Protein AF-A0AAV6Z2I5-F1 (afdb_monomer)

Structure (mmCIF, N/CA/C/O backbone):
data_AF-A0AAV6Z2I5-F1
#
_entry.id   AF-A0AAV6Z2I5-F1
#
loop_
_atom_site.group_PDB
_atom_site.id
_atom_site.type_symbol
_atom_site.label_atom_id
_atom_site.label_alt_id
_atom_site.label_comp_id
_atom_site.label_asym_id
_atom_site.label_entity_id
_atom_site.label_seq_id
_atom_site.pdbx_PDB_ins_code
_atom_site.Cartn_x
_atom_site.Cartn_y
_atom_site.Cartn_z
_atom_site.occupancy
_atom_site.B_iso_or_equiv
_atom_site.auth_seq_id
_atom_site.auth_comp_id
_atom_site.auth_asym_id
_atom_site.auth_atom_id
_atom_site.pdbx_PDB_model_num
ATOM 1 N N . MET A 1 1 ? -30.942 -10.292 39.263 1.00 41.88 1 MET A N 1
ATOM 2 C CA . MET A 1 1 ? -30.624 -11.475 38.432 1.00 41.88 1 MET A CA 1
ATOM 3 C C . MET A 1 1 ? -30.637 -11.043 36.973 1.00 41.88 1 MET A C 1
ATOM 5 O O . MET A 1 1 ? -31.705 -10.821 36.422 1.00 41.88 1 MET A O 1
ATOM 9 N N . MET A 1 2 ? -29.457 -10.804 36.398 1.00 44.69 2 MET A N 1
ATOM 10 C CA . MET A 1 2 ? -29.265 -10.329 35.023 1.00 44.69 2 MET A CA 1
ATOM 11 C C . MET A 1 2 ? -28.801 -11.521 34.173 1.00 44.69 2 MET A C 1
ATOM 13 O O . MET A 1 2 ? -27.965 -12.302 34.618 1.00 44.69 2 MET A O 1
ATOM 17 N N . LYS A 1 3 ? -29.425 -11.722 33.012 1.00 43.59 3 LYS A N 1
ATOM 18 C CA . LYS A 1 3 ? -29.324 -12.928 32.173 1.00 43.59 3 LYS A CA 1
ATOM 19 C C . LYS A 1 3 ? -27.879 -13.125 31.639 1.00 43.59 3 LYS A C 1
ATOM 21 O O . LYS A 1 3 ? -27.354 -12.187 31.040 1.00 43.59 3 LYS A O 1
ATOM 26 N N . PRO A 1 4 ? -27.249 -14.310 31.792 1.00 55.91 4 PRO A N 1
ATOM 27 C CA . PRO A 1 4 ? -25.843 -14.553 31.417 1.00 55.91 4 PRO A CA 1
ATOM 28 C C . PRO A 1 4 ? -25.557 -14.504 29.901 1.00 55.91 4 PRO A C 1
ATOM 30 O O . PRO A 1 4 ? -24.433 -14.229 29.500 1.00 55.91 4 PRO A O 1
ATOM 33 N N . GLU A 1 5 ? -26.578 -14.639 29.048 1.00 58.31 5 GLU A N 1
ATOM 34 C CA . GLU A 1 5 ? -26.435 -14.681 27.578 1.00 58.31 5 GLU A CA 1
ATOM 35 C C . GLU A 1 5 ? -25.881 -13.378 26.946 1.00 58.31 5 GLU A C 1
ATOM 37 O O . GLU A 1 5 ? -25.393 -13.380 25.816 1.00 58.31 5 GLU A O 1
ATOM 42 N N . SER A 1 6 ? -25.950 -12.247 27.662 1.00 62.94 6 SER A N 1
ATOM 43 C CA . SER A 1 6 ? -25.400 -10.956 27.218 1.00 62.94 6 SER A CA 1
ATOM 44 C C . SER A 1 6 ? -23.904 -10.802 27.515 1.00 62.94 6 SER A C 1
ATOM 46 O O . SER A 1 6 ? -23.244 -10.010 26.844 1.00 62.94 6 SER A O 1
ATOM 48 N N . SER A 1 7 ? -23.372 -11.505 28.518 1.00 69.38 7 SER A N 1
ATOM 49 C CA . SER A 1 7 ? -21.976 -11.361 28.955 1.00 69.38 7 SER A CA 1
ATOM 50 C C . SER A 1 7 ? -21.030 -12.114 28.021 1.00 69.38 7 SER A C 1
ATOM 52 O O . SER A 1 7 ? -20.019 -11.565 27.584 1.00 69.38 7 SER A O 1
ATOM 54 N N . ASP A 1 8 ? -21.415 -13.328 27.624 1.00 79.88 8 ASP A N 1
ATOM 55 C CA . ASP A 1 8 ? -20.603 -14.186 26.754 1.00 79.88 8 ASP A CA 1
ATOM 56 C C . ASP A 1 8 ? -20.387 -13.551 25.372 1.00 79.88 8 ASP A C 1
ATOM 58 O O . ASP A 1 8 ? -19.270 -13.519 24.856 1.00 79.88 8 ASP A O 1
ATOM 62 N N . LYS A 1 9 ? -21.432 -12.929 24.804 1.00 86.50 9 LYS A N 1
ATOM 63 C CA . LYS A 1 9 ? -21.363 -12.247 23.499 1.00 86.50 9 LYS A CA 1
ATOM 64 C C . LYS A 1 9 ? -20.371 -11.078 23.506 1.00 86.50 9 LYS A C 1
ATOM 66 O O . LYS A 1 9 ? -19.612 -10.913 22.555 1.00 86.50 9 LYS A O 1
ATOM 71 N N . VAL A 1 10 ? -20.340 -10.282 24.578 1.00 85.12 10 VAL A N 1
ATOM 72 C CA . VAL A 1 10 ? -19.435 -9.123 24.696 1.00 85.12 10 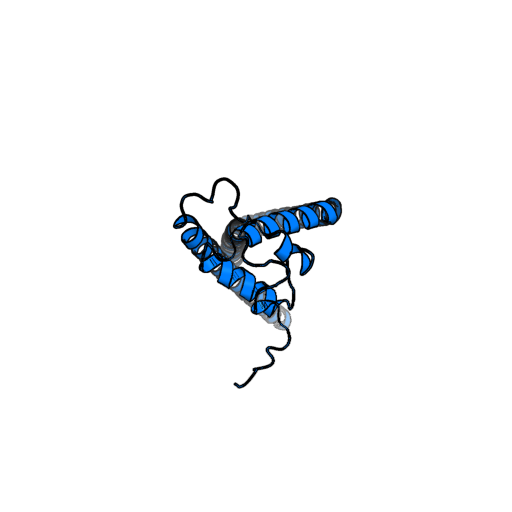VAL A CA 1
ATOM 73 C C . VAL A 1 10 ? -17.981 -9.570 24.842 1.00 85.12 10 VAL A C 1
ATOM 75 O O . VAL A 1 10 ? -17.095 -8.971 24.230 1.00 85.12 10 VAL A O 1
ATOM 78 N N . VAL A 1 11 ? -17.730 -10.645 25.594 1.00 86.12 11 VAL A N 1
ATOM 79 C CA . VAL A 1 11 ? -16.391 -11.239 25.726 1.00 86.12 11 VAL A CA 1
ATOM 80 C C . VAL A 1 11 ? -15.901 -11.773 24.379 1.00 86.12 11 VAL A C 1
ATOM 82 O O . VAL A 1 11 ? -14.782 -11.451 23.976 1.00 86.12 11 VAL A O 1
ATOM 85 N N . CYS A 1 12 ? -16.743 -12.500 23.635 1.00 89.69 12 CYS A N 1
ATOM 86 C CA . CYS A 1 12 ? -16.406 -12.982 22.293 1.00 89.69 12 CYS A CA 1
ATOM 87 C C . CYS A 1 12 ? -16.072 -11.838 21.327 1.00 89.69 12 CYS A C 1
ATOM 89 O O . CYS A 1 12 ? -15.079 -11.920 20.607 1.00 89.69 12 CYS A O 1
ATOM 91 N N . ILE A 1 13 ? -16.858 -10.756 21.327 1.00 89.00 13 ILE A N 1
ATOM 92 C CA . ILE A 1 13 ? -16.621 -9.595 20.456 1.00 89.00 13 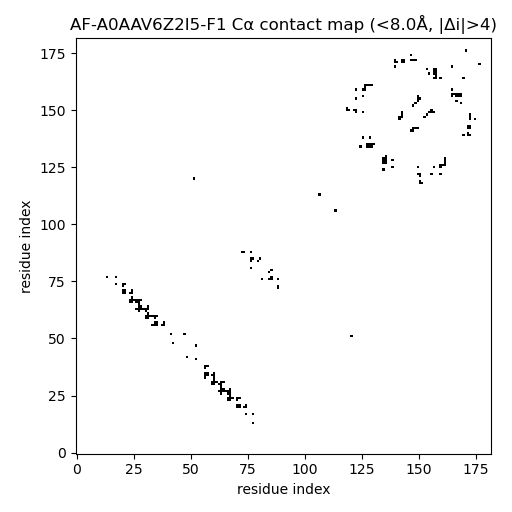ILE A CA 1
ATOM 93 C C . ILE A 1 13 ? -15.292 -8.916 20.799 1.00 89.00 13 ILE A C 1
ATOM 95 O O . ILE A 1 13 ? -14.495 -8.650 19.902 1.00 89.00 13 ILE A O 1
ATOM 99 N N . LYS A 1 14 ? -15.016 -8.664 22.085 1.00 86.69 14 LYS A N 1
ATOM 100 C CA . LYS A 1 14 ? -13.749 -8.053 22.518 1.00 86.69 14 LYS A CA 1
ATOM 101 C C . LYS A 1 14 ? -12.546 -8.915 22.136 1.00 86.69 14 LYS A C 1
ATOM 103 O O . LYS A 1 14 ? -11.566 -8.388 21.613 1.00 86.69 14 LYS A O 1
ATOM 108 N N . ALA A 1 15 ? -12.636 -10.228 22.348 1.00 89.44 15 ALA A N 1
ATOM 109 C CA . ALA A 1 15 ? -11.587 -11.164 21.962 1.00 89.44 15 ALA A CA 1
ATOM 110 C C . ALA A 1 15 ? -11.357 -11.152 20.443 1.00 89.44 15 ALA A C 1
ATOM 112 O O . ALA A 1 15 ? -10.221 -11.001 19.998 1.00 89.44 15 ALA A O 1
ATOM 113 N N . ALA A 1 16 ? -12.425 -11.232 19.644 1.00 92.19 16 ALA A N 1
ATOM 114 C CA . ALA A 1 16 ? -12.336 -11.175 18.187 1.00 92.19 16 ALA A CA 1
ATOM 115 C C . ALA A 1 16 ? -11.690 -9.867 17.699 1.00 92.19 16 ALA A C 1
ATOM 117 O O . ALA A 1 16 ? -10.784 -9.904 16.869 1.00 92.19 16 ALA A O 1
ATOM 118 N N . LEU A 1 17 ? -12.092 -8.720 18.258 1.00 90.12 17 LEU A N 1
ATOM 119 C CA . LEU A 1 17 ? -11.497 -7.419 17.938 1.00 90.12 17 LEU A CA 1
ATOM 120 C C . LEU A 1 17 ? -10.003 -7.379 18.272 1.00 90.12 17 LEU A C 1
ATOM 122 O O . LEU A 1 17 ? -9.213 -6.894 17.466 1.00 90.12 17 LEU A O 1
ATOM 126 N N . PHE A 1 18 ? -9.602 -7.922 19.421 1.00 90.50 18 PHE A N 1
ATOM 127 C CA . PHE A 1 18 ? -8.195 -7.984 19.808 1.00 90.50 18 PHE A CA 1
ATOM 128 C C . PHE A 1 18 ? -7.364 -8.834 18.836 1.00 90.50 18 PHE A C 1
ATOM 130 O O . PHE A 1 18 ? -6.307 -8.391 18.388 1.00 90.50 18 PHE A O 1
ATOM 137 N N . PHE A 1 19 ? -7.859 -10.014 18.445 1.00 93.69 19 PHE A N 1
ATOM 138 C CA . PHE A 1 19 ? -7.186 -10.861 17.456 1.00 93.69 19 PHE A CA 1
ATOM 139 C C . PHE A 1 19 ? -7.060 -10.181 16.090 1.00 93.69 19 PHE A C 1
ATOM 141 O O . PHE A 1 19 ? -5.996 -10.241 15.474 1.00 93.69 19 PHE A O 1
ATOM 148 N N . VAL A 1 20 ? -8.108 -9.494 15.632 1.00 94.25 20 VAL A N 1
ATOM 149 C CA . VAL A 1 20 ? -8.083 -8.737 14.372 1.00 94.25 20 VAL A CA 1
ATOM 150 C C . VAL A 1 20 ? -7.050 -7.607 14.431 1.00 94.25 20 VAL A C 1
ATOM 152 O O . VAL A 1 20 ? -6.258 -7.449 13.504 1.00 94.25 20 VAL A O 1
ATOM 155 N N . ILE A 1 21 ? -6.998 -6.854 15.533 1.00 94.00 21 ILE A N 1
ATOM 156 C CA . ILE A 1 21 ? -6.007 -5.785 15.725 1.00 94.00 21 ILE A CA 1
ATOM 157 C C . ILE A 1 21 ? -4.580 -6.351 15.726 1.00 94.00 21 ILE A C 1
ATOM 159 O O . ILE A 1 21 ? -3.701 -5.787 15.074 1.00 94.00 21 ILE A O 1
ATOM 163 N N . LEU A 1 22 ? -4.348 -7.477 16.405 1.00 94.38 22 LEU A N 1
ATOM 164 C CA . LEU A 1 22 ? -3.041 -8.134 16.442 1.00 94.38 22 LEU A CA 1
ATOM 165 C C . LEU A 1 22 ? -2.614 -8.636 15.057 1.00 94.38 22 LEU A C 1
ATOM 167 O O . LEU A 1 22 ? -1.459 -8.462 14.670 1.00 94.38 22 LEU A O 1
ATOM 171 N N . PHE A 1 23 ? -3.541 -9.194 14.279 1.00 96.31 23 PHE A N 1
ATOM 172 C CA . PHE A 1 23 ? -3.285 -9.588 12.895 1.00 96.31 23 PHE A CA 1
ATOM 173 C C . PHE A 1 23 ? -2.861 -8.394 12.025 1.00 96.31 23 PHE A C 1
ATOM 175 O O . PHE A 1 23 ? -1.869 -8.480 11.295 1.00 96.31 23 PHE A O 1
ATOM 182 N N . PHE A 1 24 ? -3.557 -7.256 12.132 1.00 96.31 24 PHE A N 1
ATOM 183 C CA . PHE A 1 24 ? -3.170 -6.034 11.420 1.00 96.31 24 PHE A CA 1
ATOM 184 C C . PHE A 1 24 ? -1.812 -5.505 11.873 1.00 96.31 24 PHE A C 1
ATOM 186 O O . PHE A 1 24 ? -1.020 -5.081 11.036 1.00 96.31 24 PHE A O 1
ATOM 193 N N . TRP A 1 25 ? -1.510 -5.580 13.166 1.00 97.38 25 TRP A N 1
ATOM 194 C CA . TRP A 1 25 ? -0.215 -5.171 13.698 1.00 97.38 25 TRP A CA 1
ATOM 195 C C . TRP A 1 25 ? 0.933 -5.996 13.110 1.00 97.38 25 TRP A C 1
ATOM 197 O O . TRP A 1 25 ? 1.886 -5.427 12.574 1.00 97.38 25 TRP A O 1
ATOM 207 N N . VAL A 1 26 ? 0.804 -7.328 13.110 1.00 97.44 26 VAL A N 1
ATOM 208 C CA . VAL A 1 26 ? 1.777 -8.239 12.481 1.00 97.44 26 VAL A CA 1
ATOM 209 C C . VAL A 1 26 ? 1.903 -7.950 10.986 1.00 97.44 26 VAL A C 1
ATOM 211 O O . VAL A 1 26 ? 3.016 -7.854 10.470 1.00 97.44 26 VAL A O 1
ATOM 214 N N . THR A 1 27 ? 0.781 -7.745 10.293 1.00 97.00 27 THR A N 1
ATOM 215 C CA . THR A 1 27 ? 0.778 -7.386 8.867 1.00 97.00 27 THR A CA 1
ATOM 216 C C . THR A 1 27 ? 1.535 -6.078 8.621 1.00 97.00 27 THR A C 1
ATOM 218 O O . THR A 1 27 ? 2.352 -6.012 7.707 1.00 97.00 27 THR A O 1
ATOM 221 N N . GLY A 1 28 ? 1.343 -5.061 9.466 1.00 97.62 28 GLY A N 1
ATOM 222 C CA . GLY A 1 28 ? 2.087 -3.801 9.410 1.00 97.62 28 GLY A CA 1
ATOM 223 C C . GLY A 1 28 ? 3.600 -4.011 9.505 1.00 97.62 28 GLY A C 1
ATOM 224 O O . GLY A 1 28 ? 4.336 -3.508 8.6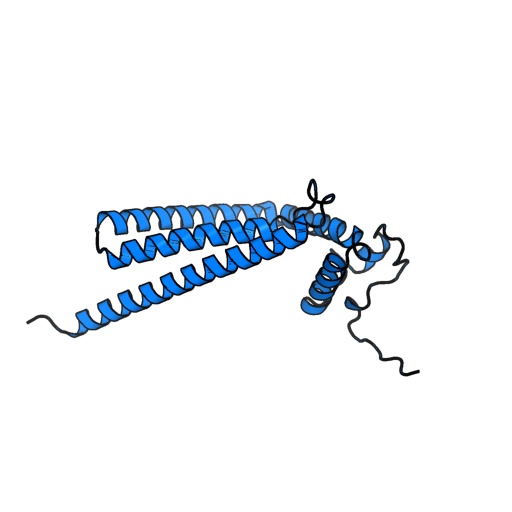57 1.00 97.62 28 GLY A O 1
ATOM 225 N N . VAL A 1 29 ? 4.066 -4.825 10.462 1.00 97.50 29 VAL A N 1
ATOM 226 C CA . VAL A 1 29 ? 5.493 -5.184 10.592 1.00 97.50 29 VAL A CA 1
ATOM 227 C C . VAL A 1 29 ? 6.009 -5.871 9.328 1.00 97.50 29 VAL A C 1
ATOM 229 O O . VAL A 1 29 ? 7.048 -5.478 8.797 1.00 97.50 29 VAL A O 1
ATOM 232 N N . VAL A 1 30 ? 5.274 -6.856 8.806 1.00 97.19 30 VAL A N 1
ATOM 233 C CA . VAL A 1 30 ? 5.660 -7.579 7.584 1.00 97.19 30 VAL A CA 1
ATOM 234 C C . VAL A 1 30 ? 5.785 -6.623 6.397 1.00 97.19 30 VAL A C 1
ATOM 236 O O . VAL A 1 30 ? 6.791 -6.665 5.690 1.00 97.19 30 VAL A O 1
ATOM 239 N N . LEU A 1 31 ? 4.824 -5.717 6.197 1.00 95.94 31 LEU A N 1
ATOM 240 C CA . LEU A 1 31 ? 4.864 -4.729 5.114 1.00 95.94 31 LEU A CA 1
ATOM 241 C C . LEU A 1 31 ? 6.061 -3.777 5.233 1.00 95.94 31 LEU A C 1
ATOM 243 O O . LEU A 1 31 ? 6.719 -3.496 4.228 1.00 95.94 31 LEU A O 1
ATOM 247 N N . ILE A 1 32 ? 6.387 -3.326 6.449 1.00 95.56 32 ILE A N 1
ATOM 248 C CA . ILE A 1 32 ? 7.573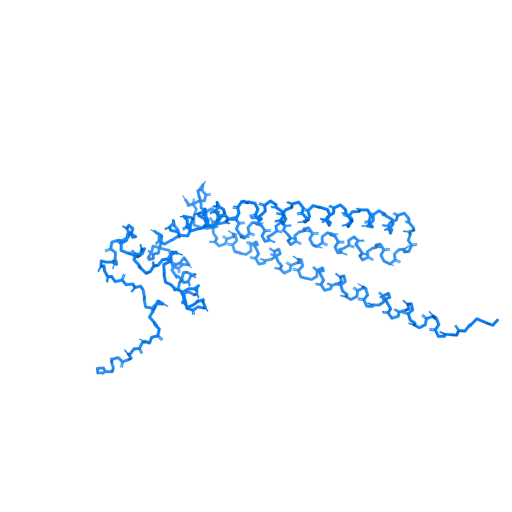 -2.497 6.709 1.00 95.56 32 ILE A CA 1
ATOM 249 C C . ILE A 1 32 ? 8.842 -3.269 6.346 1.00 95.56 32 ILE A C 1
ATOM 251 O O . ILE A 1 32 ? 9.661 -2.760 5.579 1.00 95.56 32 ILE A O 1
ATOM 255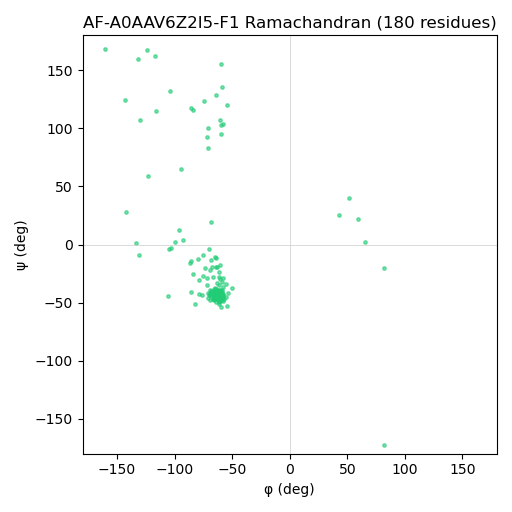 N N . CYS A 1 33 ? 8.995 -4.501 6.841 1.00 94.62 33 CYS A N 1
ATOM 256 C CA . CYS A 1 33 ? 10.164 -5.336 6.574 1.00 94.62 33 CYS A CA 1
ATOM 257 C C . CYS A 1 33 ? 10.332 -5.630 5.079 1.00 94.62 33 CYS A C 1
ATOM 259 O O . CYS A 1 33 ? 11.439 -5.495 4.555 1.00 94.62 33 CYS A O 1
ATOM 261 N N . LEU A 1 34 ? 9.253 -5.991 4.377 1.00 91.44 34 LEU A N 1
ATOM 262 C CA . LEU A 1 34 ? 9.281 -6.252 2.936 1.00 91.44 34 LEU A CA 1
ATOM 263 C C . LEU A 1 34 ? 9.644 -4.988 2.151 1.00 91.44 34 LEU A C 1
ATOM 265 O O . LEU A 1 34 ? 10.566 -5.018 1.337 1.00 91.44 34 LEU A O 1
ATOM 269 N N . GLY A 1 35 ? 8.977 -3.866 2.427 1.00 88.88 35 GLY A N 1
ATOM 270 C CA . GLY A 1 35 ? 9.247 -2.604 1.741 1.00 88.88 35 GLY A CA 1
ATOM 271 C C . GLY A 1 35 ? 10.668 -2.088 1.989 1.00 88.88 35 GLY A C 1
ATOM 272 O O . GLY A 1 35 ? 11.332 -1.656 1.046 1.00 88.88 35 GLY A O 1
ATOM 273 N N . ALA A 1 36 ? 11.181 -2.194 3.218 1.00 88.81 36 ALA A N 1
ATOM 274 C CA . ALA A 1 36 ? 12.548 -1.797 3.559 1.00 88.81 36 ALA A CA 1
ATOM 275 C C . ALA A 1 36 ? 13.597 -2.729 2.929 1.00 88.81 36 ALA A C 1
ATOM 277 O O . ALA A 1 36 ? 14.590 -2.257 2.381 1.00 88.81 36 ALA A O 1
ATOM 278 N N . SER A 1 37 ? 13.361 -4.046 2.934 1.00 86.56 37 SER A N 1
ATOM 279 C CA . SER A 1 37 ? 14.262 -5.030 2.313 1.00 86.56 37 SER A CA 1
ATOM 280 C C . SER A 1 37 ? 14.407 -4.807 0.811 1.00 86.56 37 SER A C 1
ATOM 282 O O . SER A 1 37 ? 15.503 -4.927 0.264 1.00 86.56 37 SER A O 1
ATOM 284 N N . VAL A 1 38 ? 13.305 -4.470 0.135 1.00 81.06 38 VAL A N 1
ATOM 285 C CA . VAL A 1 38 ? 13.321 -4.138 -1.292 1.00 81.06 38 VAL A CA 1
ATOM 286 C C . VAL A 1 38 ? 14.086 -2.834 -1.518 1.00 81.06 38 VAL A C 1
ATOM 288 O O . VAL A 1 38 ? 14.974 -2.802 -2.366 1.00 81.06 38 VAL A O 1
ATOM 291 N N . GLN A 1 39 ? 13.821 -1.793 -0.724 1.00 78.38 39 GLN A N 1
ATOM 292 C CA . GLN A 1 39 ? 14.530 -0.512 -0.826 1.00 78.38 39 GLN A CA 1
ATOM 293 C C . GLN A 1 39 ? 16.045 -0.648 -0.622 1.00 78.38 39 GLN A C 1
ATOM 295 O O . GLN A 1 39 ? 16.797 -0.088 -1.413 1.00 78.38 39 GLN A O 1
ATOM 300 N N . MET A 1 40 ? 16.496 -1.435 0.360 1.00 74.19 40 MET A N 1
ATOM 301 C CA . MET A 1 40 ? 17.927 -1.652 0.621 1.00 74.19 40 MET A CA 1
ATOM 302 C C . MET A 1 40 ? 18.646 -2.321 -0.560 1.00 74.19 40 MET A C 1
ATOM 304 O O . MET A 1 40 ? 19.732 -1.906 -0.957 1.00 74.19 40 MET A O 1
ATOM 308 N N . LYS A 1 41 ? 18.008 -3.308 -1.201 1.00 69.88 41 LYS A N 1
ATOM 309 C CA . LYS A 1 41 ? 18.556 -3.946 -2.412 1.00 69.88 41 LYS A CA 1
ATOM 310 C C . LYS A 1 41 ? 18.611 -2.999 -3.614 1.00 69.88 41 LYS A C 1
ATOM 312 O O . LYS A 1 41 ? 19.438 -3.191 -4.499 1.00 69.88 41 LYS A O 1
ATOM 317 N N . LEU A 1 42 ? 17.720 -2.007 -3.658 1.00 63.66 42 LEU A N 1
ATOM 318 C CA . LEU A 1 42 ? 17.697 -0.957 -4.678 1.00 63.66 42 LEU A CA 1
ATOM 319 C C . LEU A 1 42 ? 18.744 0.141 -4.412 1.00 63.66 42 LEU A C 1
ATOM 321 O O . LEU A 1 42 ? 19.251 0.715 -5.371 1.00 63.66 42 LEU A O 1
ATOM 325 N N . SER A 1 43 ? 19.097 0.424 -3.152 1.00 56.38 43 SER A N 1
ATOM 326 C CA . SER A 1 43 ? 20.091 1.450 -2.795 1.00 56.38 43 SER A CA 1
ATOM 327 C C . SER A 1 43 ? 21.546 1.043 -3.049 1.00 56.38 43 SER A C 1
ATOM 329 O O . SER A 1 43 ? 22.358 1.917 -3.340 1.00 56.38 43 SER A O 1
ATOM 331 N N . ASP A 1 44 ? 21.871 -0.255 -3.026 1.00 54.25 44 ASP A N 1
ATOM 332 C CA . ASP A 1 44 ? 23.212 -0.759 -3.386 1.00 54.25 44 ASP A CA 1
ATOM 333 C C . ASP A 1 44 ? 23.541 -0.587 -4.888 1.00 54.25 44 ASP A C 1
ATOM 335 O O . ASP A 1 44 ? 24.698 -0.674 -5.297 1.00 54.25 44 ASP A O 1
ATOM 339 N N . VAL A 1 45 ? 22.541 -0.281 -5.726 1.00 53.00 45 VAL A N 1
ATOM 340 C CA . VAL A 1 45 ? 22.693 0.060 -7.154 1.00 53.00 45 VAL A CA 1
ATOM 341 C C . VAL A 1 45 ? 22.763 1.590 -7.297 1.00 53.00 45 VAL A C 1
ATOM 343 O O . VAL A 1 45 ? 21.878 2.266 -7.827 1.00 53.00 45 VAL A O 1
ATOM 346 N N . SER A 1 46 ? 23.825 2.157 -6.739 1.00 39.53 46 SER A N 1
ATOM 347 C CA . SER A 1 46 ? 23.961 3.536 -6.251 1.00 39.53 46 SER A CA 1
ATOM 348 C C . SER A 1 46 ? 23.958 4.701 -7.268 1.00 39.53 46 SER A C 1
ATOM 350 O O . SER A 1 46 ? 24.368 5.799 -6.912 1.00 39.53 46 SER A O 1
ATOM 352 N N . ILE A 1 47 ? 23.462 4.564 -8.506 1.00 40.62 47 ILE A N 1
ATOM 353 C CA . ILE A 1 47 ? 23.452 5.685 -9.494 1.00 40.62 47 ILE A CA 1
ATOM 354 C C . ILE A 1 47 ? 22.100 5.849 -10.226 1.00 40.62 47 ILE A C 1
ATOM 356 O O . ILE A 1 47 ? 21.897 6.752 -11.030 1.00 40.62 47 ILE A O 1
ATOM 360 N N . VAL A 1 48 ? 21.099 5.026 -9.912 1.00 41.31 48 VAL A N 1
ATOM 361 C CA . VAL A 1 48 ? 19.824 4.977 -10.660 1.00 41.31 48 VAL A CA 1
ATOM 362 C C . VAL A 1 48 ? 18.648 5.661 -9.918 1.00 41.31 48 VAL A C 1
ATOM 364 O O . VAL A 1 48 ? 17.533 5.800 -10.442 1.00 41.31 48 VAL A O 1
ATOM 367 N N . VAL A 1 49 ? 18.903 6.132 -8.694 1.00 40.19 49 VAL A N 1
ATOM 368 C CA . VAL A 1 49 ? 17.891 6.472 -7.675 1.00 40.19 49 VAL A CA 1
ATOM 369 C C . VAL A 1 49 ? 17.321 7.895 -7.794 1.00 40.19 49 VAL A C 1
ATOM 371 O O . VAL A 1 49 ? 16.250 8.146 -7.253 1.00 40.19 49 VAL A O 1
ATOM 374 N N . ALA A 1 50 ? 17.922 8.803 -8.569 1.00 40.56 50 ALA A N 1
ATOM 375 C CA . ALA A 1 50 ? 17.354 10.150 -8.741 1.00 40.56 50 ALA A CA 1
ATOM 376 C C . ALA A 1 50 ? 16.038 10.171 -9.556 1.00 40.56 50 ALA A C 1
ATOM 378 O O . ALA A 1 50 ? 15.234 11.081 -9.403 1.00 40.56 50 ALA A O 1
ATOM 379 N N . GLU A 1 51 ? 15.776 9.150 -10.382 1.00 43.91 51 GLU A N 1
ATOM 380 C CA . GLU A 1 51 ? 14.646 9.144 -11.336 1.00 43.91 51 GLU A CA 1
ATOM 381 C C . GLU A 1 51 ? 13.788 7.863 -11.286 1.00 43.91 51 GLU A C 1
ATOM 383 O O . GLU A 1 51 ? 12.739 7.777 -11.934 1.00 43.91 51 GLU A O 1
ATOM 388 N N . THR A 1 52 ? 14.228 6.836 -10.546 1.00 42.78 52 THR A N 1
ATOM 389 C CA . THR A 1 52 ? 13.649 5.482 -10.637 1.00 42.78 52 THR A CA 1
ATOM 390 C C . THR A 1 52 ? 13.530 4.731 -9.316 1.00 42.78 52 THR A C 1
ATOM 392 O O . THR A 1 52 ? 13.493 3.501 -9.319 1.00 42.78 52 THR A O 1
ATOM 395 N N . SER A 1 53 ? 13.386 5.423 -8.182 1.00 48.34 53 SER A N 1
ATOM 396 C CA . SER A 1 53 ? 12.714 4.768 -7.060 1.00 48.34 53 SER A CA 1
ATOM 397 C C . SER A 1 53 ? 11.299 4.431 -7.540 1.00 48.34 53 SER A C 1
ATOM 399 O O . SER A 1 53 ? 10.463 5.303 -7.795 1.00 48.34 53 SER A O 1
ATOM 401 N N . SER A 1 54 ? 11.027 3.149 -7.795 1.00 57.75 54 SER A N 1
ATOM 402 C CA . SER A 1 54 ? 9.643 2.722 -7.959 1.00 57.75 54 SER A CA 1
ATOM 403 C C . SER A 1 54 ? 8.938 3.185 -6.687 1.00 57.75 54 SER A C 1
ATOM 405 O O . SER A 1 54 ? 9.364 2.809 -5.601 1.00 57.75 54 SER A O 1
ATOM 407 N N . GLY A 1 55 ? 7.923 4.043 -6.784 1.00 67.75 55 GLY A N 1
ATOM 408 C CA . GLY A 1 55 ? 7.226 4.530 -5.590 1.00 67.75 55 GLY A CA 1
ATOM 409 C C . GLY A 1 55 ? 6.582 3.393 -4.788 1.00 67.75 55 GLY A C 1
ATOM 410 O O . GLY A 1 55 ? 6.291 3.566 -3.615 1.00 67.75 55 GLY A O 1
ATOM 411 N N . ALA A 1 56 ? 6.406 2.212 -5.393 1.00 78.12 56 ALA A N 1
ATOM 412 C CA . ALA A 1 56 ? 5.702 1.082 -4.800 1.00 78.12 56 ALA A CA 1
ATOM 413 C C . ALA A 1 56 ? 6.312 0.563 -3.474 1.00 78.12 56 ALA A C 1
ATOM 415 O O . ALA A 1 56 ? 5.573 0.553 -2.493 1.00 78.12 56 ALA A O 1
ATOM 416 N N . PRO A 1 57 ? 7.612 0.204 -3.351 1.00 84.31 57 PRO A N 1
ATOM 417 C CA . PRO A 1 57 ? 8.196 -0.196 -2.065 1.00 84.31 57 PRO A CA 1
ATOM 418 C C . PRO A 1 57 ? 8.162 0.903 -0.999 1.00 84.31 57 PRO A C 1
ATOM 420 O O . PRO A 1 57 ? 7.945 0.604 0.171 1.00 84.31 57 PRO A O 1
ATOM 423 N N . MET A 1 58 ? 8.328 2.169 -1.396 1.00 85.94 58 MET A N 1
ATOM 424 C CA . MET A 1 58 ? 8.234 3.309 -0.477 1.00 85.94 58 MET A CA 1
ATOM 425 C C . MET A 1 58 ? 6.808 3.462 0.068 1.00 85.94 58 MET A C 1
ATOM 427 O O . MET A 1 58 ? 6.618 3.557 1.278 1.00 85.94 58 MET A O 1
ATOM 431 N N . VAL A 1 59 ? 5.801 3.420 -0.810 1.00 89.12 59 VAL A N 1
ATOM 432 C CA . VAL A 1 59 ? 4.382 3.442 -0.430 1.00 89.12 59 VAL A CA 1
ATOM 433 C C . VAL A 1 59 ? 4.049 2.251 0.469 1.00 89.12 59 VAL A C 1
ATOM 435 O O . VAL A 1 59 ? 3.402 2.442 1.492 1.00 89.12 59 VAL A O 1
ATOM 438 N N . LEU A 1 60 ? 4.545 1.050 0.152 1.00 90.50 60 LEU A N 1
ATOM 439 C CA . LEU A 1 60 ? 4.342 -0.153 0.964 1.00 90.50 60 LEU A CA 1
ATOM 440 C C . LEU A 1 60 ? 4.863 0.028 2.397 1.00 90.50 60 LEU A C 1
ATOM 442 O O . LEU A 1 60 ? 4.160 -0.298 3.352 1.00 90.50 60 LEU A O 1
ATOM 446 N N . THR A 1 61 ? 6.065 0.590 2.556 1.00 92.56 61 THR A N 1
ATOM 447 C CA . THR A 1 61 ? 6.636 0.888 3.876 1.00 92.56 61 THR A CA 1
ATOM 448 C C . THR A 1 61 ? 5.822 1.943 4.621 1.00 92.56 61 THR A C 1
ATOM 450 O O . THR A 1 61 ? 5.544 1.757 5.803 1.00 92.56 61 THR A O 1
ATOM 453 N N . ILE A 1 62 ? 5.400 3.023 3.954 1.00 93.00 62 ILE A N 1
ATOM 454 C CA . ILE A 1 62 ? 4.584 4.081 4.575 1.00 93.00 62 ILE A CA 1
ATOM 455 C C . ILE A 1 62 ? 3.244 3.520 5.060 1.00 93.00 62 ILE A C 1
ATOM 457 O O . ILE A 1 62 ? 2.878 3.720 6.218 1.00 93.00 62 ILE A O 1
ATOM 461 N N . VAL A 1 63 ? 2.541 2.768 4.211 1.00 94.38 63 VAL A N 1
ATOM 462 C CA . VAL A 1 63 ? 1.272 2.115 4.562 1.00 94.38 63 VAL A CA 1
ATOM 463 C C . VAL A 1 63 ? 1.474 1.137 5.722 1.00 94.38 63 VAL A C 1
ATOM 465 O O . VAL A 1 63 ? 0.709 1.164 6.685 1.00 94.38 63 VAL A O 1
ATOM 468 N N . GLY A 1 64 ? 2.541 0.332 5.689 1.00 96.69 64 GLY A N 1
ATOM 469 C CA . GLY A 1 64 ? 2.894 -0.578 6.778 1.00 96.69 64 GLY A CA 1
ATOM 470 C C . GLY A 1 64 ? 3.106 0.138 8.116 1.00 96.69 64 GLY A C 1
ATOM 471 O O . GLY A 1 64 ? 2.581 -0.312 9.134 1.00 96.69 64 GLY A O 1
ATOM 472 N N . MET A 1 65 ? 3.799 1.284 8.120 1.00 96.50 65 MET A N 1
ATOM 473 C CA . MET A 1 65 ? 3.980 2.113 9.321 1.00 96.50 65 MET A CA 1
ATOM 474 C C . MET A 1 65 ? 2.649 2.629 9.865 1.00 96.50 65 MET A C 1
ATOM 476 O O . MET A 1 65 ? 2.392 2.504 11.061 1.00 96.50 65 MET A O 1
ATOM 480 N N . VAL A 1 66 ? 1.781 3.164 9.003 1.00 95.88 66 VAL A N 1
ATOM 481 C CA . VAL A 1 66 ? 0.455 3.649 9.413 1.00 95.88 66 VAL A CA 1
ATOM 482 C C . VAL A 1 66 ? -0.356 2.521 10.054 1.00 95.88 66 VAL A C 1
ATOM 484 O O . VAL A 1 66 ? -0.878 2.696 11.154 1.00 95.88 66 VAL A O 1
ATOM 487 N N . ILE A 1 67 ? -0.397 1.340 9.428 1.00 96.81 67 ILE A N 1
ATOM 488 C CA . ILE A 1 67 ? -1.104 0.168 9.965 1.00 96.81 67 ILE A CA 1
ATOM 489 C C . ILE A 1 67 ? -0.519 -0.250 11.318 1.00 96.81 67 ILE A C 1
ATOM 491 O O . ILE A 1 67 ? -1.277 -0.470 12.263 1.00 96.81 67 ILE A O 1
ATOM 495 N N . PHE A 1 68 ? 0.808 -0.329 11.442 1.00 97.31 68 PHE A N 1
ATOM 496 C CA . PHE A 1 68 ? 1.493 -0.701 12.682 1.00 97.31 68 PHE A CA 1
ATOM 497 C C . PHE A 1 68 ? 1.142 0.237 13.846 1.00 97.31 68 PHE A C 1
ATOM 499 O O . PHE A 1 68 ? 0.764 -0.223 14.925 1.00 97.31 68 PHE A O 1
ATOM 506 N N . PHE A 1 69 ? 1.207 1.554 13.631 1.00 96.06 69 PHE A N 1
ATOM 507 C CA . PHE A 1 69 ? 0.892 2.526 14.678 1.00 96.06 69 PHE A CA 1
ATOM 508 C C . PHE A 1 69 ? -0.601 2.554 15.019 1.00 96.06 69 PHE A C 1
ATOM 510 O O . PHE A 1 69 ? -0.948 2.563 16.200 1.00 96.06 69 PHE A O 1
ATOM 517 N N . LEU A 1 70 ? -1.489 2.522 14.019 1.00 95.94 70 LEU A N 1
ATOM 518 C CA . LEU A 1 70 ? -2.937 2.531 14.249 1.00 95.94 70 LEU A CA 1
ATOM 519 C C . LEU A 1 70 ? -3.413 1.272 14.977 1.00 95.94 70 LEU A C 1
ATOM 521 O O . LEU A 1 70 ? -4.210 1.371 15.908 1.00 95.94 70 LEU A O 1
ATOM 525 N N . SER A 1 71 ? -2.913 0.098 14.592 1.00 95.69 71 SER A N 1
ATOM 526 C CA . SER A 1 71 ? -3.240 -1.165 15.264 1.00 95.69 71 SER A CA 1
ATOM 527 C C . SER A 1 71 ? -2.659 -1.225 16.677 1.00 95.69 71 SER A C 1
ATOM 529 O O . SER A 1 71 ? -3.374 -1.585 17.609 1.00 95.69 71 SER A O 1
ATOM 531 N N . GLY A 1 72 ? -1.413 -0.784 16.880 1.00 93.75 72 GLY A N 1
ATOM 532 C CA . GLY A 1 72 ? -0.815 -0.689 18.214 1.00 93.75 72 GLY A CA 1
ATOM 533 C C . GLY A 1 72 ? -1.618 0.234 19.134 1.00 93.75 72 GLY A C 1
ATOM 534 O O . GLY A 1 72 ? -1.963 -0.140 20.254 1.00 93.75 72 GLY A O 1
ATOM 535 N N . PHE A 1 73 ? -2.000 1.413 18.639 1.00 94.00 73 PHE A N 1
ATOM 536 C CA . PHE A 1 73 ? -2.852 2.341 19.379 1.00 94.00 73 PHE A CA 1
ATOM 537 C C . PHE A 1 73 ? -4.248 1.757 19.651 1.00 94.00 73 PHE A C 1
ATOM 539 O O . PHE A 1 73 ? -4.750 1.876 20.769 1.00 94.00 73 PHE A O 1
ATOM 546 N N . GLY A 1 74 ? -4.837 1.056 18.679 1.00 92.75 74 GLY A N 1
ATOM 547 C CA . GLY A 1 74 ? -6.103 0.336 18.833 1.00 92.75 74 GLY A CA 1
ATOM 548 C C . GLY A 1 74 ? -6.050 -0.749 19.911 1.00 92.75 74 GLY A C 1
ATOM 549 O O . GLY A 1 74 ? -6.983 -0.867 20.704 1.00 92.75 74 GLY A O 1
ATOM 550 N N . ALA A 1 75 ? -4.943 -1.489 20.013 1.00 91.81 75 ALA A N 1
ATOM 551 C CA . ALA A 1 75 ? -4.749 -2.495 21.057 1.00 91.81 75 ALA A CA 1
ATOM 552 C C . ALA A 1 75 ? -4.702 -1.852 22.451 1.00 91.81 75 ALA A C 1
ATOM 554 O O . ALA A 1 75 ? -5.386 -2.306 23.368 1.00 91.81 75 ALA A O 1
ATOM 555 N N . VAL A 1 76 ? -3.957 -0.751 22.611 1.00 91.88 76 VAL A N 1
ATOM 556 C CA . VAL A 1 76 ? -3.905 -0.007 23.883 1.00 91.88 76 VAL A CA 1
ATOM 557 C C . VAL A 1 76 ? -5.278 0.583 24.229 1.00 91.88 76 VAL A C 1
ATOM 559 O O . VAL A 1 76 ? -5.693 0.517 25.388 1.00 91.88 76 VAL A O 1
ATOM 562 N N . ALA A 1 77 ? -6.007 1.116 23.242 1.00 90.75 77 ALA A N 1
ATOM 563 C CA . ALA A 1 77 ? -7.373 1.615 23.410 1.00 90.75 77 ALA A CA 1
ATOM 564 C C . ALA A 1 77 ? -8.343 0.522 23.880 1.00 90.75 77 ALA A C 1
ATOM 566 O O . ALA A 1 77 ? -9.141 0.775 24.783 1.00 90.75 77 ALA A O 1
ATOM 567 N N . ALA A 1 78 ? -8.234 -0.687 23.323 1.00 86.62 78 ALA A N 1
ATOM 568 C CA . ALA A 1 78 ? -9.059 -1.833 23.694 1.00 86.62 78 ALA A CA 1
ATOM 569 C C . ALA A 1 78 ? -8.757 -2.354 25.111 1.00 86.62 78 ALA A C 1
ATOM 571 O O . ALA A 1 78 ? -9.688 -2.687 25.838 1.00 86.62 78 ALA A O 1
ATOM 572 N N . ILE A 1 79 ? -7.482 -2.397 25.520 1.00 87.06 79 ILE A N 1
ATOM 573 C CA . ILE A 1 79 ? -7.074 -2.925 26.836 1.00 87.06 79 ILE A CA 1
ATOM 574 C C . ILE A 1 79 ? -7.380 -1.939 27.965 1.00 87.06 79 ILE A C 1
ATOM 576 O O . ILE A 1 79 ? -7.831 -2.337 29.034 1.00 87.06 79 ILE A O 1
ATOM 580 N N . LYS A 1 80 ? -7.096 -0.646 27.764 1.00 86.31 80 LYS A N 1
ATOM 581 C CA . LYS A 1 80 ? -7.119 0.339 28.857 1.00 86.31 80 LYS A CA 1
ATOM 582 C C . LYS A 1 80 ? -8.538 0.742 29.284 1.00 86.31 80 LYS A C 1
ATOM 584 O O . LYS A 1 80 ? -8.662 1.473 30.260 1.00 86.31 80 LYS A O 1
ATOM 589 N N . GLU A 1 81 ? -9.569 0.335 28.533 1.00 78.25 81 GLU A N 1
ATOM 590 C CA . GLU A 1 81 ? -10.998 0.671 28.717 1.00 78.25 81 GLU A CA 1
ATOM 591 C C . GLU A 1 81 ? -11.269 2.153 29.063 1.00 78.25 81 GLU A C 1
ATOM 593 O O . GLU A 1 81 ? -12.283 2.519 29.652 1.00 78.25 81 GLU A O 1
ATOM 598 N N . ASN A 1 82 ? -10.358 3.051 28.674 1.00 88.06 82 ASN A N 1
ATOM 599 C CA . ASN A 1 82 ? -10.474 4.470 28.961 1.00 88.06 82 ASN A CA 1
ATOM 600 C C . ASN A 1 82 ? -11.326 5.126 27.876 1.00 88.06 82 ASN A C 1
ATOM 602 O O . ASN A 1 82 ? -10.917 5.198 26.715 1.00 88.06 82 ASN A O 1
ATOM 606 N N . ASN A 1 83 ? -12.469 5.683 28.279 1.00 88.50 83 ASN A N 1
ATOM 607 C CA . ASN A 1 83 ? -13.393 6.398 27.401 1.00 88.50 83 ASN A CA 1
ATOM 608 C C . ASN A 1 83 ? -12.712 7.465 26.533 1.00 88.50 83 ASN A C 1
ATOM 610 O O . ASN A 1 83 ? -13.077 7.625 25.371 1.00 88.50 83 ASN A O 1
ATOM 614 N N . PHE A 1 84 ? -11.719 8.189 27.058 1.00 91.12 84 PHE A N 1
ATOM 615 C CA . PHE A 1 84 ? -10.978 9.179 26.273 1.00 91.12 84 PHE A CA 1
ATOM 616 C C . PHE A 1 84 ? -10.165 8.526 25.147 1.00 91.12 84 PHE A C 1
ATOM 618 O O . PHE A 1 84 ? -10.171 9.001 24.013 1.00 91.12 84 PHE A O 1
ATOM 625 N N . LEU A 1 85 ? -9.507 7.405 25.446 1.00 89.75 85 LEU A N 1
ATOM 626 C CA . LEU A 1 85 ? -8.642 6.697 24.506 1.00 89.75 85 LEU A CA 1
ATOM 627 C C . LEU A 1 85 ? -9.460 6.017 23.396 1.00 89.75 85 LEU A C 1
ATOM 629 O O . LEU A 1 85 ? -9.115 6.133 22.223 1.00 89.75 85 LEU A O 1
ATOM 633 N N . ILE A 1 86 ? -10.593 5.404 23.755 1.00 90.44 86 ILE A N 1
ATOM 634 C CA . ILE A 1 86 ? -11.537 4.796 22.805 1.00 90.44 86 ILE A CA 1
ATOM 635 C C . ILE A 1 86 ? -12.158 5.864 21.892 1.00 90.44 86 ILE A C 1
ATOM 637 O O . ILE A 1 86 ? -12.219 5.677 20.675 1.00 90.44 86 ILE A O 1
ATOM 641 N N . LYS A 1 87 ? -12.580 7.010 22.449 1.00 92.38 87 LYS A N 1
ATOM 642 C CA . LYS A 1 87 ? -13.115 8.131 21.654 1.00 92.38 87 LYS A CA 1
ATOM 643 C C . LYS A 1 87 ? -12.073 8.682 20.685 1.00 92.38 87 LYS A C 1
ATOM 645 O O . LYS A 1 87 ? -12.384 8.854 19.511 1.00 92.38 87 LYS A O 1
ATOM 650 N N . SER A 1 88 ? -10.846 8.913 21.153 1.00 93.94 88 SER A N 1
ATOM 651 C CA . SER A 1 88 ? -9.747 9.396 20.309 1.00 93.94 88 SER A CA 1
ATOM 652 C C . SER A 1 88 ? -9.450 8.432 19.155 1.00 93.94 88 SER A C 1
ATOM 654 O O . SER A 1 88 ? -9.430 8.844 17.997 1.00 93.94 88 SER A O 1
ATOM 656 N N . PHE A 1 89 ? -9.335 7.131 19.442 1.00 92.81 89 PHE A N 1
ATOM 657 C CA . PHE A 1 89 ? -9.149 6.102 18.415 1.00 92.81 89 PHE A CA 1
ATOM 658 C C . PHE A 1 89 ? -10.283 6.088 17.384 1.00 92.81 89 PHE A C 1
ATOM 660 O O . PHE A 1 89 ? -10.029 6.023 16.183 1.00 92.81 89 PHE A O 1
ATOM 667 N N . THR A 1 90 ? -11.529 6.222 17.844 1.00 93.00 90 THR A N 1
ATOM 668 C CA . THR A 1 90 ? -12.703 6.284 16.964 1.00 93.00 90 THR A CA 1
ATOM 669 C C . THR A 1 90 ? -12.637 7.493 16.028 1.00 93.00 90 THR A C 1
ATOM 671 O O . THR A 1 90 ? -12.859 7.345 14.829 1.00 93.00 90 THR A O 1
ATOM 674 N N . VAL A 1 91 ? -12.282 8.678 16.538 1.00 96.62 91 VAL A N 1
ATOM 675 C CA . VAL A 1 91 ? -12.134 9.894 15.717 1.00 96.62 91 VAL A CA 1
ATOM 676 C C . VAL A 1 91 ? -11.037 9.721 14.666 1.00 96.62 91 VAL A C 1
ATOM 678 O O . VAL A 1 91 ? -11.263 10.034 13.500 1.00 96.62 91 VAL A O 1
ATOM 681 N N . ILE A 1 92 ? -9.876 9.176 15.044 1.00 95.31 92 ILE A N 1
ATOM 682 C CA . ILE A 1 92 ? -8.778 8.908 14.102 1.00 95.31 92 ILE A CA 1
ATOM 683 C C . ILE A 1 92 ? -9.238 7.955 12.992 1.00 95.31 92 ILE A C 1
ATOM 685 O O . ILE A 1 92 ? -8.987 8.225 11.820 1.00 95.31 92 ILE A O 1
ATOM 689 N N . MET A 1 93 ? -9.959 6.882 13.328 1.00 94.12 93 MET A N 1
ATOM 690 C CA . MET A 1 93 ? -10.474 5.932 12.335 1.00 94.12 93 MET A CA 1
ATOM 691 C C . MET A 1 93 ? -11.477 6.564 11.368 1.00 94.12 93 MET A C 1
ATOM 693 O O . MET A 1 93 ? -11.418 6.296 10.171 1.00 94.12 93 MET A O 1
ATOM 697 N N . VAL A 1 94 ? -12.354 7.448 11.852 1.00 97.06 94 VAL A N 1
ATOM 698 C CA . VAL A 1 94 ? -13.274 8.200 10.984 1.00 97.06 94 VAL A CA 1
ATOM 699 C C . VAL A 1 94 ? -12.503 9.100 10.013 1.00 97.06 94 VAL A C 1
ATOM 701 O O . VAL A 1 94 ? -12.840 9.150 8.831 1.00 97.06 94 VAL A O 1
ATOM 704 N N . LEU A 1 95 ? -11.445 9.773 10.473 1.00 96.94 95 LEU A N 1
ATOM 705 C CA . LEU A 1 95 ? -10.602 10.613 9.615 1.00 96.94 95 LEU A CA 1
ATOM 706 C C . LEU A 1 95 ? -9.837 9.796 8.565 1.00 96.94 95 LEU A C 1
ATOM 708 O O . LEU A 1 95 ? -9.756 10.207 7.406 1.00 96.94 95 LEU A O 1
ATOM 712 N N . VAL A 1 96 ? -9.311 8.629 8.945 1.00 95.81 96 VAL A N 1
ATOM 713 C CA . VAL A 1 96 ? -8.665 7.697 8.008 1.00 95.81 96 VAL A CA 1
ATOM 714 C C . VAL A 1 96 ? -9.672 7.225 6.963 1.00 95.81 96 VAL A C 1
ATOM 716 O O . VAL A 1 96 ? -9.395 7.322 5.774 1.00 95.81 96 VAL A O 1
ATOM 719 N N . PHE A 1 97 ? -10.871 6.816 7.378 1.00 96.56 97 PHE A N 1
ATOM 720 C CA . PHE A 1 97 ? -11.924 6.389 6.458 1.00 96.56 97 PHE A CA 1
ATOM 721 C C . PHE A 1 97 ? -12.337 7.497 5.476 1.00 96.56 97 PHE A C 1
ATOM 723 O O . PHE A 1 97 ? -12.470 7.250 4.279 1.00 96.56 97 PHE A O 1
ATOM 730 N N . ALA A 1 98 ? -12.475 8.738 5.948 1.00 97.75 98 ALA A N 1
ATOM 731 C CA . ALA A 1 98 ? -12.740 9.879 5.073 1.00 97.75 98 ALA A CA 1
ATOM 732 C C . ALA A 1 98 ? -11.592 10.117 4.073 1.00 97.75 98 ALA A C 1
ATOM 734 O O . ALA A 1 98 ? -11.838 10.394 2.898 1.00 97.75 98 ALA A O 1
ATOM 735 N N . THR A 1 99 ? -10.343 9.962 4.517 1.00 96.25 99 THR A N 1
ATOM 736 C CA . THR A 1 99 ? -9.156 10.086 3.658 1.00 96.25 99 THR A CA 1
ATOM 737 C C . THR A 1 99 ? -9.127 8.997 2.584 1.00 96.25 99 THR A C 1
ATOM 739 O O . THR A 1 99 ? -8.886 9.310 1.421 1.00 96.25 99 THR A O 1
ATOM 742 N N . GLU A 1 100 ? -9.444 7.747 2.929 1.00 95.12 100 GLU A N 1
ATOM 743 C CA . GLU A 1 100 ? -9.542 6.627 1.980 1.00 95.12 100 GLU A CA 1
ATOM 744 C C . GLU A 1 100 ? -10.577 6.897 0.879 1.00 95.12 100 GLU A C 1
ATOM 746 O O . GLU A 1 100 ? -10.308 6.656 -0.297 1.00 95.12 100 GLU A O 1
ATOM 751 N N . ILE A 1 101 ? -11.733 7.480 1.221 1.00 97.69 101 ILE A N 1
ATOM 752 C CA . ILE A 1 101 ? -12.743 7.8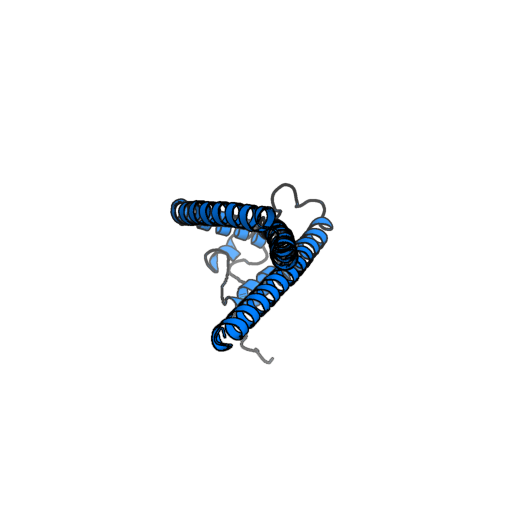75 0.224 1.00 97.69 101 ILE A CA 1
ATOM 753 C C . ILE A 1 101 ? -12.173 8.927 -0.734 1.00 97.69 101 ILE A C 1
ATOM 755 O O . ILE A 1 101 ? -12.310 8.790 -1.951 1.00 97.69 101 ILE A O 1
ATOM 759 N N . ILE A 1 102 ? -11.504 9.958 -0.211 1.00 97.62 102 ILE A N 1
ATOM 760 C CA . ILE A 1 102 ? -10.902 11.023 -1.028 1.00 97.62 102 ILE A CA 1
ATOM 761 C C . ILE A 1 102 ? -9.815 10.453 -1.948 1.00 97.62 102 ILE A C 1
ATOM 763 O O . ILE A 1 102 ? -9.774 10.786 -3.137 1.00 97.62 102 ILE A O 1
ATOM 767 N N . VAL A 1 103 ? -8.953 9.576 -1.427 1.00 95.12 103 VAL A N 1
ATOM 768 C CA . VAL A 1 103 ? -7.915 8.886 -2.204 1.00 95.12 103 VAL A CA 1
ATOM 769 C C . VAL A 1 103 ? -8.550 8.013 -3.285 1.00 95.12 103 VAL A C 1
ATOM 771 O O . VAL A 1 103 ? -8.137 8.101 -4.440 1.00 95.12 103 VAL A O 1
ATOM 774 N N . GLY A 1 104 ? -9.591 7.243 -2.962 1.00 95.81 104 GLY A N 1
ATOM 775 C CA . GLY A 1 104 ? -10.312 6.397 -3.914 1.00 95.81 104 GLY A CA 1
ATOM 776 C C . GLY A 1 104 ? -10.971 7.197 -5.040 1.00 95.81 104 GLY A C 1
ATOM 777 O O . GLY A 1 104 ? -10.799 6.874 -6.217 1.00 95.81 104 GLY A O 1
ATOM 778 N N . MET A 1 105 ? -11.656 8.294 -4.706 1.00 97.31 105 MET A N 1
ATOM 779 C CA . MET A 1 105 ? -12.243 9.205 -5.696 1.00 97.31 105 MET A CA 1
ATOM 780 C C . MET A 1 105 ? -11.173 9.839 -6.589 1.00 97.31 105 MET A C 1
ATOM 782 O O . MET A 1 105 ? -11.344 9.920 -7.807 1.00 97.31 105 MET A O 1
ATOM 786 N N . SER A 1 106 ? -10.050 10.251 -5.999 1.00 95.25 106 SER A N 1
ATOM 787 C CA . SER A 1 106 ? -8.919 10.818 -6.737 1.00 95.25 106 SER A CA 1
ATOM 788 C C . SER A 1 106 ? -8.303 9.785 -7.682 1.00 95.25 106 SER A C 1
ATOM 790 O O . SER A 1 106 ? -8.099 10.073 -8.861 1.00 95.25 106 SER A O 1
ATOM 792 N N . ALA A 1 107 ? -8.066 8.561 -7.208 1.00 93.44 107 ALA A N 1
ATOM 793 C CA . ALA A 1 107 ? -7.534 7.467 -8.014 1.00 93.44 107 ALA A CA 1
ATOM 794 C C . ALA A 1 107 ? -8.450 7.135 -9.200 1.00 93.44 107 ALA A C 1
ATOM 796 O O . ALA A 1 107 ? -7.960 6.930 -10.310 1.00 93.44 107 ALA A O 1
ATOM 797 N N . TYR A 1 108 ? -9.771 7.152 -8.997 1.00 95.50 108 TYR A N 1
ATOM 798 C CA . TYR A 1 108 ? -10.738 6.948 -10.073 1.00 95.50 108 TYR A CA 1
ATOM 799 C C . TYR A 1 108 ? -10.727 8.091 -11.097 1.00 95.50 108 TYR A C 1
ATOM 801 O O . TYR A 1 108 ? -10.660 7.835 -12.300 1.00 95.50 108 TYR A O 1
ATOM 809 N N . SER A 1 109 ? -10.743 9.344 -10.633 1.00 96.81 109 SER A N 1
ATOM 810 C CA . SER A 1 109 ? -10.729 10.531 -11.501 1.00 96.81 109 SER A CA 1
ATOM 811 C C . SER A 1 109 ? -9.458 10.607 -12.359 1.00 96.81 109 SER A C 1
ATOM 813 O O . SER A 1 109 ? -9.513 10.902 -13.551 1.00 96.81 109 SER A O 1
ATOM 815 N N . TYR A 1 110 ? -8.304 10.251 -11.785 1.00 94.12 110 TYR A N 1
ATOM 816 C CA . TYR A 1 110 ? -7.009 10.280 -12.469 1.00 94.12 110 TYR A CA 1
ATOM 817 C C . TYR A 1 110 ? -6.576 8.930 -13.054 1.00 94.12 110 TYR A C 1
ATOM 819 O O . TYR A 1 110 ? -5.420 8.800 -13.464 1.00 94.12 110 TYR A O 1
ATOM 827 N N . ARG A 1 111 ? -7.467 7.933 -13.139 1.00 93.94 111 ARG A N 1
ATOM 828 C CA . ARG A 1 111 ? -7.109 6.553 -13.517 1.00 93.94 111 ARG A CA 1
ATOM 829 C C . ARG A 1 111 ? -6.348 6.459 -14.840 1.00 93.94 111 ARG A C 1
ATOM 831 O O . ARG A 1 111 ? -5.353 5.748 -14.921 1.00 93.94 111 ARG A O 1
ATOM 838 N N . ASP A 1 112 ? -6.753 7.219 -15.860 1.00 94.25 112 ASP A N 1
ATOM 839 C CA . ASP A 1 112 ? -6.142 7.130 -17.191 1.00 94.25 112 ASP A CA 1
ATOM 840 C C . ASP A 1 112 ? -4.737 7.736 -17.190 1.00 94.25 112 ASP A C 1
ATOM 842 O O . ASP A 1 112 ? -3.833 7.250 -17.871 1.00 94.25 112 ASP A O 1
ATOM 846 N N . LYS A 1 113 ? -4.536 8.795 -16.398 1.00 92.38 113 LYS A N 1
ATOM 847 C CA . LYS A 1 113 ? -3.221 9.398 -16.188 1.00 92.38 113 LYS A CA 1
ATOM 848 C C . LYS A 1 113 ? -2.326 8.457 -15.386 1.00 92.38 113 LYS A C 1
ATOM 850 O O . LYS A 1 113 ? -1.222 8.175 -15.836 1.00 92.38 113 LYS A O 1
ATOM 855 N N . LEU A 1 114 ? -2.828 7.907 -14.278 1.00 87.31 114 LEU A N 1
ATOM 856 C CA . LEU A 1 114 ? -2.121 6.913 -13.467 1.00 87.31 114 LEU A CA 1
ATOM 857 C C . LEU A 1 114 ? -1.703 5.705 -14.308 1.00 87.31 114 LEU A C 1
ATOM 859 O O . LEU A 1 114 ? -0.551 5.291 -14.249 1.00 87.31 114 LEU A O 1
ATOM 863 N N . HIS A 1 115 ? -2.597 5.187 -15.150 1.00 88.75 115 HIS A N 1
ATOM 864 C CA . HIS A 1 115 ? -2.299 4.075 -16.045 1.00 88.75 115 HIS A CA 1
ATOM 865 C C . HIS A 1 115 ? -1.175 4.423 -17.032 1.00 88.75 115 HIS A C 1
ATOM 867 O O . HIS A 1 115 ? -0.212 3.670 -17.171 1.00 88.75 115 HIS A O 1
ATOM 873 N N . ARG A 1 116 ? -1.231 5.595 -17.682 1.00 90.75 116 ARG A N 1
ATOM 874 C CA . ARG A 1 116 ? -0.151 6.050 -18.578 1.00 90.75 116 ARG A CA 1
ATOM 875 C C . ARG A 1 116 ? 1.176 6.249 -17.844 1.00 90.75 116 ARG A C 1
ATOM 877 O O . ARG A 1 116 ? 2.218 5.854 -18.371 1.00 90.75 116 ARG A O 1
ATOM 884 N N . ASP A 1 117 ? 1.143 6.813 -16.642 1.00 87.50 117 ASP A N 1
ATOM 885 C CA . ASP A 1 117 ? 2.327 7.049 -15.817 1.00 87.50 117 ASP A CA 1
ATOM 886 C C . ASP A 1 117 ? 2.962 5.725 -15.375 1.00 87.50 117 ASP A C 1
ATOM 888 O O . ASP A 1 117 ? 4.174 5.557 -15.501 1.00 87.50 117 ASP A O 1
ATOM 892 N N . VAL A 1 118 ? 2.159 4.747 -14.945 1.00 86.25 118 VAL A N 1
ATOM 893 C CA . VAL A 1 118 ? 2.627 3.393 -14.607 1.00 86.25 118 VAL A CA 1
ATOM 894 C C . VAL A 1 118 ? 3.267 2.725 -15.820 1.00 86.25 118 VAL A C 1
ATOM 896 O O . VAL A 1 118 ? 4.396 2.248 -15.720 1.00 86.25 118 VAL A O 1
ATOM 899 N N . LEU A 1 119 ? 2.607 2.755 -16.981 1.00 89.31 119 LEU A N 1
ATOM 900 C CA . LEU A 1 119 ? 3.142 2.173 -18.213 1.00 89.31 119 LEU A CA 1
ATOM 901 C C . LEU A 1 119 ? 4.461 2.828 -18.639 1.00 89.31 119 LEU A C 1
ATOM 9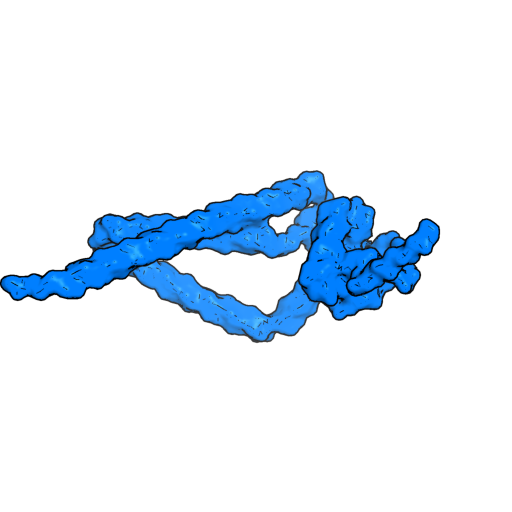03 O O . LEU A 1 119 ? 5.410 2.135 -18.993 1.00 89.31 119 LEU A O 1
ATOM 907 N N . SER A 1 120 ? 4.554 4.159 -18.582 1.00 87.25 120 SER A N 1
ATOM 908 C CA . SER A 1 120 ? 5.787 4.876 -18.933 1.00 87.25 120 SER A CA 1
ATOM 909 C C . SER A 1 120 ? 6.934 4.580 -17.961 1.00 87.25 120 SER A C 1
ATOM 911 O O . SER A 1 120 ? 8.075 4.390 -18.386 1.00 87.25 120 SER A O 1
ATOM 913 N N . ARG A 1 121 ? 6.643 4.464 -16.659 1.00 84.94 121 ARG A N 1
ATOM 914 C CA . ARG A 1 121 ? 7.618 4.030 -15.651 1.00 84.94 121 ARG A CA 1
ATOM 915 C C . ARG A 1 121 ? 8.066 2.595 -15.902 1.00 84.94 121 ARG A C 1
ATOM 917 O O . ARG A 1 121 ? 9.261 2.328 -15.824 1.00 84.94 121 ARG A O 1
ATOM 924 N N . PHE A 1 122 ? 7.151 1.699 -16.259 1.00 86.38 122 PHE A N 1
ATOM 925 C CA . PHE A 1 122 ? 7.496 0.321 -16.599 1.00 86.38 122 PHE A CA 1
ATOM 926 C C . PHE A 1 122 ? 8.358 0.247 -17.868 1.00 86.38 122 PHE A C 1
ATOM 928 O O . PHE A 1 122 ? 9.351 -0.471 -17.880 1.00 86.38 122 PHE A O 1
ATOM 935 N N . MET A 1 123 ? 8.108 1.084 -18.881 1.00 87.38 123 MET A N 1
ATOM 936 C CA . MET A 1 123 ? 9.008 1.211 -20.039 1.00 87.38 123 MET A CA 1
ATOM 937 C C . MET A 1 123 ? 10.433 1.633 -19.645 1.00 87.38 123 MET A C 1
ATOM 939 O O . MET A 1 123 ? 11.407 1.098 -20.177 1.00 87.38 123 MET A O 1
ATOM 943 N N . LYS A 1 124 ? 10.594 2.541 -18.669 1.00 85.50 124 LYS A N 1
ATOM 944 C CA . LYS A 1 124 ? 11.924 2.872 -18.114 1.00 85.50 124 LYS A CA 1
ATOM 945 C C . LYS A 1 124 ? 12.583 1.665 -17.428 1.00 85.50 124 LYS A C 1
ATOM 947 O O . LYS A 1 124 ? 13.806 1.547 -17.478 1.00 85.50 124 LYS A O 1
ATOM 952 N N . VAL A 1 125 ? 11.801 0.779 -16.804 1.00 84.12 125 VAL A N 1
ATOM 953 C CA . VAL A 1 125 ? 12.291 -0.481 -16.213 1.00 84.12 125 VAL A CA 1
ATOM 954 C C . VAL A 1 125 ? 12.741 -1.453 -17.307 1.00 84.12 125 VAL A C 1
ATOM 956 O O . VAL A 1 125 ? 13.846 -1.985 -17.208 1.00 84.12 125 VAL A O 1
ATOM 959 N N . LEU A 1 126 ? 11.968 -1.615 -18.389 1.00 86.31 126 LEU A N 1
ATOM 960 C CA . LEU A 1 126 ? 12.366 -2.441 -19.539 1.00 86.31 126 LEU A CA 1
ATOM 961 C C . LEU A 1 126 ? 13.694 -1.978 -20.160 1.00 86.31 126 LEU A C 1
ATOM 963 O O . LEU A 1 126 ? 14.520 -2.809 -20.514 1.00 86.31 126 LEU A O 1
ATOM 967 N N . ASN A 1 127 ? 13.970 -0.672 -20.211 1.00 85.81 127 ASN A N 1
ATOM 968 C CA . ASN A 1 127 ? 15.255 -0.142 -20.704 1.00 85.81 127 ASN A CA 1
ATOM 969 C C . ASN A 1 127 ? 16.492 -0.525 -19.866 1.00 85.81 127 ASN A C 1
ATOM 971 O O . ASN A 1 127 ? 17.632 -0.335 -20.309 1.00 85.81 127 ASN A O 1
ATOM 975 N N . LYS A 1 128 ? 16.287 -1.074 -18.666 1.00 83.50 128 LYS A N 1
ATOM 976 C CA . LYS A 1 128 ? 17.342 -1.621 -17.798 1.00 83.50 128 LYS A CA 1
ATOM 977 C C . LYS A 1 128 ? 17.390 -3.147 -17.809 1.00 83.50 128 LYS A C 1
ATOM 979 O O . LYS A 1 128 ? 18.282 -3.740 -17.200 1.00 83.50 128 LYS A O 1
ATOM 984 N N . TYR A 1 129 ? 16.467 -3.786 -18.522 1.00 83.12 129 TYR A N 1
ATOM 985 C CA . TYR A 1 129 ? 16.452 -5.226 -18.706 1.00 83.12 129 TYR A CA 1
ATOM 986 C C . TYR A 1 129 ? 17.758 -5.699 -19.364 1.00 83.12 129 TYR A C 1
ATOM 988 O O . TYR A 1 129 ? 18.274 -5.063 -20.288 1.00 83.12 129 TYR A O 1
ATOM 996 N N . GLY A 1 130 ? 18.329 -6.786 -18.841 1.00 81.00 130 GLY A N 1
ATOM 997 C CA . GLY A 1 130 ? 19.623 -7.334 -19.265 1.00 81.00 130 GLY A CA 1
ATOM 998 C C . GLY A 1 130 ? 20.852 -6.646 -18.654 1.00 81.00 130 GLY A C 1
ATOM 999 O O . GLY A 1 130 ? 21.907 -7.269 -18.590 1.00 81.00 130 GLY A O 1
ATOM 1000 N N . LYS A 1 131 ? 20.725 -5.410 -18.148 1.00 83.12 131 LYS A N 1
ATOM 1001 C CA . LYS A 1 131 ? 21.825 -4.677 -17.487 1.00 83.12 131 LYS A CA 1
ATOM 1002 C C . LYS A 1 131 ? 21.925 -5.019 -16.004 1.00 83.12 131 LYS A C 1
ATOM 1004 O O . LYS A 1 131 ? 23.014 -5.216 -15.477 1.00 83.12 131 LYS A O 1
ATOM 1009 N N . GLU A 1 132 ? 20.779 -5.125 -15.338 1.00 78.25 132 GLU A N 1
ATOM 1010 C CA . GLU A 1 132 ? 20.693 -5.412 -13.909 1.00 78.25 132 GLU A CA 1
ATOM 1011 C C . GLU A 1 132 ? 19.996 -6.756 -13.680 1.00 78.25 132 GLU A C 1
ATOM 1013 O O . GLU A 1 132 ? 18.802 -6.906 -13.936 1.00 78.25 132 GLU A O 1
ATOM 1018 N N . LYS A 1 133 ? 20.723 -7.744 -13.141 1.00 79.88 133 LYS A N 1
ATOM 1019 C CA . LYS A 1 133 ? 20.204 -9.109 -12.913 1.00 79.88 133 LYS A CA 1
ATOM 1020 C C . LYS A 1 133 ? 18.923 -9.140 -12.065 1.00 79.88 133 LYS A C 1
ATOM 1022 O O . LYS A 1 133 ? 18.070 -9.996 -12.286 1.00 79.88 133 LYS A O 1
ATOM 1027 N N . GLN A 1 134 ? 18.793 -8.226 -11.099 1.00 76.06 134 GLN A N 1
ATOM 1028 C CA . GLN A 1 134 ? 17.603 -8.106 -10.248 1.00 76.06 134 GLN A CA 1
ATOM 1029 C C . GLN A 1 134 ? 16.388 -7.604 -11.042 1.00 76.06 134 GLN A C 1
ATOM 1031 O O . GLN A 1 134 ? 15.308 -8.176 -10.923 1.00 76.06 134 GLN A O 1
ATOM 1036 N N . ILE A 1 135 ? 16.577 -6.593 -11.897 1.00 79.38 135 ILE A N 1
ATOM 1037 C CA . ILE A 1 135 ? 15.520 -6.058 -12.764 1.00 79.38 135 ILE A CA 1
ATOM 1038 C C . ILE A 1 135 ? 15.087 -7.101 -13.792 1.00 79.38 135 ILE A C 1
ATOM 1040 O O . ILE A 1 135 ? 13.891 -7.321 -13.945 1.00 79.38 135 ILE A O 1
ATOM 1044 N N . THR A 1 136 ? 16.033 -7.795 -14.433 1.00 83.75 136 THR A N 1
ATOM 1045 C CA . THR A 1 136 ? 15.737 -8.884 -15.379 1.00 83.75 136 THR A CA 1
ATOM 1046 C C . THR A 1 136 ? 14.845 -9.947 -14.736 1.00 83.75 136 THR A C 1
ATOM 1048 O O . THR A 1 136 ? 13.764 -10.221 -15.243 1.00 83.75 136 THR A O 1
ATOM 1051 N N . ARG A 1 137 ? 15.233 -10.470 -13.562 1.00 84.38 137 ARG A N 1
ATOM 1052 C CA . ARG A 1 137 ? 14.429 -11.463 -12.827 1.00 84.38 137 ARG A CA 1
ATOM 1053 C C . ARG A 1 137 ? 13.052 -10.941 -12.426 1.00 84.38 137 ARG A C 1
ATOM 1055 O O . ARG A 1 137 ? 12.087 -11.693 -12.469 1.00 84.38 137 ARG A O 1
ATOM 1062 N N . GLY A 1 138 ? 12.967 -9.678 -12.007 1.00 84.06 138 GLY A N 1
ATOM 1063 C CA . GLY A 1 138 ? 11.698 -9.054 -11.638 1.00 84.06 138 GLY A CA 1
ATOM 1064 C C . GLY A 1 138 ? 10.748 -8.932 -12.828 1.00 84.06 138 GLY A C 1
ATOM 1065 O O . GLY A 1 138 ? 9.583 -9.298 -12.714 1.00 84.06 138 GLY A O 1
ATOM 1066 N N . VAL A 1 139 ? 11.248 -8.466 -13.975 1.00 85.56 139 VAL A N 1
ATOM 1067 C CA . VAL A 1 139 ? 10.466 -8.365 -15.216 1.00 85.56 139 VAL A CA 1
ATOM 1068 C C . VAL A 1 139 ? 10.042 -9.751 -15.702 1.00 85.56 139 VAL A C 1
ATOM 1070 O O . VAL A 1 139 ? 8.864 -9.930 -15.998 1.00 85.56 139 VAL A O 1
ATOM 1073 N N . ASP A 1 140 ? 10.947 -10.733 -15.703 1.00 88.44 140 ASP A N 1
ATOM 1074 C CA . ASP A 1 140 ? 10.632 -12.115 -16.085 1.00 88.44 140 ASP A CA 1
ATOM 1075 C C . ASP A 1 140 ? 9.540 -12.719 -15.200 1.00 88.44 140 ASP A C 1
ATOM 1077 O O . ASP A 1 140 ? 8.587 -13.307 -15.709 1.00 88.44 140 ASP A O 1
ATOM 1081 N N . GLY A 1 141 ? 9.651 -12.532 -13.881 1.00 84.62 141 GLY A N 1
ATOM 1082 C CA . GLY A 1 141 ? 8.661 -13.007 -12.919 1.00 84.62 141 GLY A CA 1
ATOM 1083 C C . GLY A 1 141 ? 7.295 -12.356 -13.123 1.00 84.62 141 GLY A C 1
ATOM 1084 O O . GLY A 1 141 ? 6.293 -13.058 -13.161 1.00 84.62 141 GLY A O 1
ATOM 1085 N N . VAL A 1 142 ? 7.242 -11.035 -13.326 1.00 86.31 142 VAL A N 1
ATOM 1086 C CA . VAL A 1 142 ? 5.983 -10.328 -13.626 1.00 86.31 142 VAL A CA 1
ATOM 1087 C C . VAL A 1 142 ? 5.357 -10.852 -14.920 1.00 86.31 142 VAL A C 1
ATOM 1089 O O . VAL A 1 142 ? 4.157 -11.105 -14.961 1.00 86.31 142 VAL A O 1
ATOM 1092 N N . GLN A 1 143 ? 6.152 -11.043 -15.970 1.00 89.00 143 GLN A N 1
ATOM 1093 C CA . GLN A 1 143 ? 5.650 -11.503 -17.266 1.00 89.00 143 GLN A CA 1
ATOM 1094 C C . GLN A 1 143 ? 5.125 -12.937 -17.218 1.00 89.00 143 GLN A C 1
ATOM 1096 O O . GLN A 1 143 ? 4.066 -13.217 -17.778 1.00 89.00 143 GLN A O 1
ATOM 1101 N N . GLN A 1 144 ? 5.808 -13.824 -16.495 1.00 87.31 144 GLN A N 1
ATOM 1102 C CA . GLN A 1 144 ? 5.367 -15.205 -16.304 1.00 87.31 144 GLN A CA 1
ATOM 1103 C C . GLN A 1 144 ? 4.139 -15.301 -15.393 1.00 87.31 144 GLN A C 1
ATOM 1105 O O . GLN A 1 144 ? 3.180 -15.984 -15.748 1.00 87.31 144 GLN A O 1
ATOM 1110 N N . GLU A 1 145 ? 4.132 -14.599 -14.260 1.00 86.75 145 GLU A N 1
ATOM 1111 C CA . GLU A 1 145 ? 3.041 -14.654 -13.278 1.00 86.75 145 GLU A CA 1
ATOM 1112 C C . GLU A 1 145 ? 1.743 -14.075 -13.851 1.00 86.75 145 GLU A C 1
ATOM 1114 O O . GLU A 1 145 ? 0.681 -14.689 -13.773 1.00 86.75 145 GLU A O 1
ATOM 1119 N N . PHE A 1 146 ? 1.832 -12.909 -14.495 1.00 86.44 146 PHE A N 1
ATOM 1120 C CA . PHE A 1 146 ? 0.669 -12.220 -15.057 1.00 86.44 146 PHE A CA 1
ATOM 1121 C C . PHE A 1 146 ? 0.409 -12.564 -16.528 1.00 86.44 146 PHE A C 1
ATOM 1123 O O . PHE A 1 146 ? -0.504 -11.996 -17.128 1.00 86.44 146 PHE A O 1
ATOM 1130 N N . GLN A 1 147 ? 1.185 -13.486 -17.111 1.00 89.38 147 GLN A N 1
ATOM 1131 C CA . GLN A 1 147 ? 1.052 -13.933 -18.504 1.00 89.38 147 GLN A CA 1
ATOM 1132 C C . GLN A 1 147 ? 1.014 -12.756 -19.500 1.00 89.38 147 GLN A C 1
ATOM 1134 O O . GLN A 1 147 ? 0.231 -12.748 -20.454 1.00 89.38 147 GLN A O 1
ATOM 1139 N N . CYS A 1 148 ? 1.844 -11.740 -19.259 1.00 90.69 148 CYS A N 1
ATOM 1140 C CA . CYS A 1 148 ? 1.910 -10.510 -20.044 1.00 90.69 148 CYS A CA 1
ATOM 1141 C C . CYS A 1 148 ? 3.282 -10.348 -20.715 1.00 90.69 148 CYS A C 1
ATOM 1143 O O . CYS A 1 148 ? 4.256 -10.994 -20.337 1.00 90.69 148 CYS A O 1
ATOM 1145 N N . CYS A 1 149 ? 3.375 -9.486 -21.731 1.00 91.44 149 CYS A N 1
ATOM 1146 C CA . CYS A 1 149 ? 4.638 -9.209 -22.412 1.00 91.44 149 CYS A CA 1
ATOM 1147 C C . CYS A 1 149 ? 4.742 -7.736 -22.809 1.00 91.44 149 CYS A C 1
ATOM 1149 O O . CYS A 1 149 ? 3.884 -7.221 -23.523 1.00 91.44 149 CYS A O 1
ATOM 1151 N N . GLY A 1 150 ? 5.810 -7.073 -22.368 1.00 89.75 150 GLY A N 1
ATOM 1152 C CA . GLY A 1 150 ? 5.977 -5.625 -22.511 1.00 89.75 150 GLY A CA 1
ATOM 1153 C C . GLY A 1 150 ? 5.236 -4.823 -21.435 1.00 89.75 150 GLY A C 1
ATOM 1154 O O . GLY A 1 150 ? 4.729 -5.390 -20.469 1.00 89.75 150 GLY A O 1
ATOM 1155 N N . ALA A 1 151 ? 5.200 -3.497 -21.584 1.00 88.31 151 ALA A N 1
ATOM 1156 C CA . ALA A 1 151 ? 4.407 -2.628 -20.713 1.00 88.31 151 ALA A CA 1
ATOM 1157 C C . ALA A 1 151 ? 2.947 -2.593 -21.174 1.00 88.31 151 ALA A C 1
ATOM 1159 O O . ALA A 1 151 ? 2.024 -2.788 -20.392 1.00 88.31 151 ALA A O 1
ATOM 1160 N N . ARG A 1 152 ? 2.758 -2.329 -22.464 1.00 90.69 152 ARG A N 1
ATOM 1161 C CA . ARG A 1 152 ? 1.483 -2.277 -23.176 1.00 90.69 152 ARG A CA 1
ATOM 1162 C C . ARG A 1 152 ? 1.304 -3.509 -24.044 1.00 90.69 152 ARG A C 1
ATOM 1164 O O . ARG A 1 152 ? 0.206 -4.051 -24.097 1.00 90.69 152 ARG A O 1
ATOM 1171 N N . ASN A 1 153 ? 2.355 -3.899 -24.764 1.00 91.06 153 ASN A N 1
ATOM 1172 C CA . ASN A 1 153 ? 2.329 -5.044 -25.665 1.00 91.06 153 ASN A CA 1
ATOM 1173 C C . ASN A 1 153 ? 3.747 -5.545 -25.981 1.00 91.06 153 ASN A C 1
ATOM 1175 O O . ASN A 1 153 ? 4.732 -4.848 -25.742 1.00 91.06 153 ASN A O 1
ATOM 1179 N N . PHE A 1 154 ? 3.853 -6.723 -26.600 1.00 89.81 154 PHE A N 1
ATOM 1180 C CA . PHE A 1 154 ? 5.129 -7.364 -26.930 1.00 89.81 154 PHE A CA 1
ATOM 1181 C C . PHE A 1 154 ? 6.036 -6.491 -27.814 1.00 89.81 154 PHE A C 1
ATOM 1183 O O . PHE A 1 154 ? 7.256 -6.573 -27.709 1.00 89.81 154 PHE A O 1
ATOM 1190 N N . THR A 1 155 ? 5.453 -5.618 -28.642 1.00 90.56 155 THR A N 1
ATOM 1191 C CA . THR A 1 155 ? 6.179 -4.681 -29.514 1.00 90.56 155 THR A CA 1
ATOM 1192 C C . THR A 1 155 ? 7.021 -3.668 -28.745 1.00 90.56 155 THR A C 1
ATOM 1194 O O . THR A 1 155 ? 7.938 -3.083 -29.314 1.00 90.56 155 THR A O 1
ATOM 1197 N N . ASP A 1 156 ? 6.739 -3.452 -27.456 1.00 90.56 156 ASP A N 1
ATOM 1198 C CA . ASP A 1 156 ? 7.538 -2.568 -26.606 1.00 90.56 156 ASP A CA 1
ATOM 1199 C C . ASP A 1 156 ? 8.999 -3.019 -26.533 1.00 90.56 156 ASP A C 1
ATOM 1201 O O . ASP A 1 156 ? 9.890 -2.173 -26.478 1.00 90.56 156 ASP A O 1
ATOM 1205 N N . TRP A 1 157 ? 9.253 -4.330 -26.609 1.00 90.69 157 TRP A N 1
ATOM 1206 C CA . TRP A 1 157 ? 10.598 -4.908 -26.613 1.00 90.69 157 TRP A CA 1
ATOM 1207 C C . TRP A 1 157 ? 11.447 -4.460 -27.801 1.00 90.69 157 TRP A C 1
ATOM 1209 O O . TRP A 1 157 ? 12.662 -4.336 -27.665 1.00 90.69 157 TRP A O 1
ATOM 1219 N N . PHE A 1 158 ? 10.817 -4.133 -28.930 1.00 87.75 158 PHE A N 1
ATOM 1220 C CA . PHE A 1 158 ? 11.522 -3.686 -30.134 1.00 87.75 158 PHE A CA 1
ATOM 1221 C C . PHE A 1 158 ? 12.059 -2.257 -29.984 1.00 87.75 158 PHE A C 1
ATOM 1223 O O . PHE A 1 158 ? 12.992 -1.867 -30.680 1.00 87.75 158 PHE A O 1
ATOM 1230 N N . ASN A 1 159 ? 11.495 -1.494 -29.043 1.00 82.38 159 ASN A N 1
ATOM 1231 C CA . ASN A 1 159 ? 11.879 -0.117 -28.737 1.00 82.38 159 ASN A CA 1
ATOM 1232 C C . ASN A 1 159 ? 12.804 -0.013 -27.510 1.00 82.38 159 ASN A C 1
ATOM 1234 O O . ASN A 1 159 ? 13.154 1.093 -27.092 1.00 82.38 159 ASN A O 1
ATOM 1238 N N . VAL A 1 160 ? 13.188 -1.142 -26.903 1.00 82.50 160 VAL A N 1
ATOM 1239 C CA . VAL A 1 160 ? 14.075 -1.165 -25.736 1.00 82.50 160 VAL A CA 1
ATOM 1240 C C . VAL A 1 160 ? 15.511 -0.873 -26.170 1.00 82.50 160 VAL A C 1
ATOM 1242 O O . VAL A 1 160 ? 16.099 -1.580 -26.988 1.00 82.50 160 VAL A O 1
ATOM 1245 N N . SER A 1 161 ? 16.113 0.160 -25.576 1.00 65.94 161 SER A N 1
ATOM 1246 C CA . SER A 1 161 ? 17.405 0.731 -25.999 1.00 65.94 161 SER A CA 1
ATOM 1247 C C . SER A 1 161 ? 18.602 -0.213 -25.837 1.00 65.94 161 SER A C 1
ATOM 1249 O O . SER A 1 161 ? 19.687 0.087 -26.324 1.00 65.94 161 SER A O 1
ATOM 1251 N N . SER A 1 162 ? 18.436 -1.342 -25.142 1.00 59.94 162 SER A N 1
ATOM 1252 C CA . SER A 1 162 ? 19.491 -2.344 -24.940 1.00 59.94 162 SER A CA 1
ATOM 1253 C C . SER A 1 162 ? 19.860 -3.118 -26.217 1.00 59.94 162 SER A C 1
ATOM 1255 O O . SER A 1 162 ? 20.779 -3.933 -26.168 1.00 59.94 162 SER A O 1
ATOM 1257 N N . GLY A 1 163 ? 19.171 -2.900 -27.348 1.00 55.97 163 GLY A N 1
ATOM 1258 C CA . GLY A 1 163 ? 19.564 -3.403 -28.677 1.00 55.97 163 GLY A CA 1
ATOM 1259 C C . GLY A 1 163 ? 19.549 -4.929 -28.840 1.00 55.97 163 GLY A C 1
ATOM 1260 O O . GLY A 1 163 ? 19.903 -5.441 -29.894 1.00 55.97 163 GLY A O 1
ATOM 1261 N N . THR A 1 164 ? 19.139 -5.664 -27.806 1.00 61.50 164 THR A N 1
ATOM 1262 C CA . THR A 1 164 ? 19.215 -7.131 -27.725 1.00 61.50 164 THR A CA 1
ATOM 1263 C C . THR A 1 164 ? 18.003 -7.819 -28.352 1.00 61.50 164 THR A C 1
ATOM 1265 O O . THR A 1 164 ? 18.053 -9.011 -28.640 1.00 61.50 164 THR A O 1
ATOM 1268 N N . PHE A 1 165 ? 16.923 -7.067 -28.578 1.00 69.94 165 PHE A N 1
ATOM 1269 C CA . PHE A 1 165 ? 15.613 -7.584 -28.964 1.00 69.94 165 PHE A CA 1
ATOM 1270 C C . PHE A 1 165 ? 15.122 -6.965 -30.285 1.00 69.94 165 PHE A C 1
ATOM 1272 O O . PHE A 1 165 ? 14.083 -6.312 -30.341 1.00 69.94 165 PHE A O 1
ATOM 1279 N N . GLN A 1 166 ? 15.889 -7.137 -31.371 1.00 69.62 166 GLN A N 1
ATOM 1280 C CA . GLN A 1 166 ? 15.437 -6.785 -32.727 1.00 69.62 166 GLN A CA 1
ATOM 1281 C C . GLN A 1 166 ? 14.356 -7.776 -33.185 1.00 69.62 166 GLN A C 1
ATOM 1283 O O . GLN A 1 166 ? 14.666 -8.890 -33.600 1.00 69.62 166 GLN A O 1
ATOM 1288 N N . ASN A 1 167 ? 13.084 -7.378 -33.098 1.00 78.06 167 ASN A N 1
ATOM 1289 C CA . ASN A 1 167 ? 11.914 -8.213 -33.417 1.00 78.06 167 ASN A CA 1
ATOM 1290 C C . ASN A 1 167 ? 11.792 -9.507 -32.585 1.00 78.06 167 ASN A C 1
ATOM 1292 O O . ASN A 1 167 ? 11.105 -10.447 -32.985 1.00 78.06 167 ASN A O 1
ATOM 1296 N N . SER A 1 168 ? 12.426 -9.560 -31.415 1.00 84.38 168 S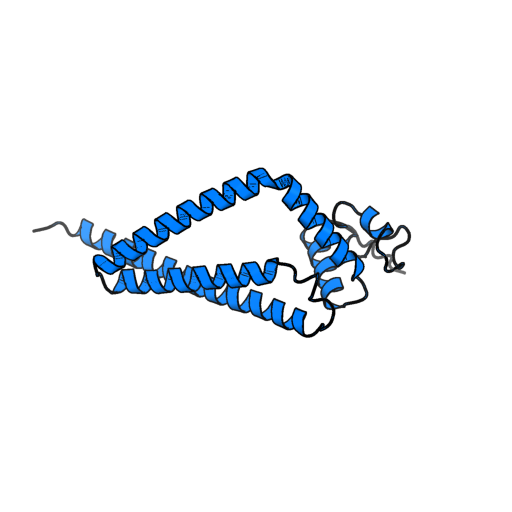ER A N 1
ATOM 1297 C CA . SER A 1 168 ? 12.347 -10.691 -30.489 1.00 84.38 168 SER A CA 1
ATOM 1298 C C . SER A 1 168 ? 11.875 -10.242 -29.107 1.00 84.38 168 SER A C 1
ATOM 1300 O O . SER A 1 168 ? 11.791 -9.051 -28.814 1.00 84.38 168 SER A O 1
ATOM 1302 N N . VAL A 1 169 ? 11.510 -11.202 -28.262 1.00 89.44 169 VAL A N 1
ATOM 1303 C CA . VAL A 1 169 ? 11.068 -10.969 -26.881 1.00 89.44 169 VAL A CA 1
ATOM 1304 C C . VAL A 1 169 ? 11.811 -11.917 -25.937 1.00 89.44 169 VAL A C 1
ATOM 1306 O O . VAL A 1 169 ? 12.328 -12.942 -26.395 1.00 89.44 169 VAL A O 1
ATOM 1309 N N . PRO A 1 170 ? 11.880 -11.622 -24.630 1.00 89.31 170 PRO A N 1
ATOM 1310 C CA . PRO A 1 170 ? 12.434 -12.550 -23.654 1.00 89.31 170 PRO A CA 1
ATOM 1311 C C . PRO A 1 170 ? 11.686 -13.880 -23.590 1.00 89.31 170 PRO A C 1
ATOM 1313 O O . PRO A 1 170 ? 10.488 -13.961 -23.853 1.00 89.31 170 PRO A O 1
ATOM 1316 N N . ILE A 1 171 ? 12.393 -14.920 -23.143 1.00 88.19 171 ILE A N 1
ATOM 1317 C CA . ILE A 1 171 ? 11.835 -16.270 -22.962 1.00 88.19 171 ILE A CA 1
ATOM 1318 C C . ILE A 1 171 ? 10.675 -16.262 -21.955 1.00 88.19 171 ILE A C 1
ATOM 1320 O O . ILE A 1 171 ? 9.742 -17.047 -22.087 1.00 88.19 171 ILE A O 1
ATOM 1324 N N . SER A 1 172 ? 10.693 -15.351 -20.980 1.00 87.81 172 SER A N 1
ATOM 1325 C CA . SER A 1 172 ? 9.611 -15.151 -20.011 1.00 87.81 172 SER A CA 1
ATOM 1326 C C . SER A 1 172 ? 8.274 -14.747 -20.642 1.00 87.81 172 SER A C 1
ATOM 1328 O O . SER A 1 172 ? 7.234 -15.051 -20.067 1.00 87.81 172 SER A O 1
ATOM 1330 N N . CYS A 1 173 ? 8.275 -14.159 -21.844 1.00 90.06 173 CYS A N 1
ATOM 1331 C CA . CYS A 1 173 ? 7.061 -13.878 -22.613 1.00 90.06 173 CYS A CA 1
ATOM 1332 C C . CYS A 1 173 ? 6.503 -15.099 -23.371 1.00 90.06 173 CYS A C 1
ATOM 1334 O O . CYS A 1 173 ? 5.398 -15.035 -23.918 1.00 90.06 173 CYS A O 1
ATOM 1336 N N . CYS A 1 174 ? 7.257 -16.195 -23.485 1.00 87.56 174 CYS A N 1
ATOM 1337 C CA . CYS A 1 174 ? 6.871 -17.338 -24.307 1.00 87.56 174 CYS A CA 1
ATOM 1338 C C . CYS A 1 174 ? 5.928 -18.276 -23.541 1.00 87.56 174 CYS A C 1
ATOM 1340 O O . CYS A 1 174 ? 6.319 -18.925 -22.575 1.00 87.56 174 CYS A O 1
ATOM 1342 N N . ARG A 1 175 ? 4.686 -18.400 -24.024 1.00 72.25 175 ARG A N 1
ATOM 1343 C CA . ARG A 1 175 ? 3.619 -19.200 -23.389 1.00 72.25 175 ARG A CA 1
ATOM 1344 C C . ARG A 1 175 ? 3.813 -20.715 -23.497 1.00 72.25 175 ARG A C 1
ATOM 1346 O O . ARG A 1 175 ? 3.362 -21.457 -22.637 1.00 72.25 175 ARG A O 1
ATOM 1353 N N . ASN A 1 176 ? 4.482 -21.159 -24.558 1.00 64.75 176 ASN A N 1
ATOM 1354 C CA . ASN A 1 176 ? 4.905 -22.539 -24.748 1.00 64.75 176 ASN A CA 1
ATOM 1355 C C . ASN A 1 176 ? 6.379 -22.506 -25.126 1.00 64.75 176 ASN A C 1
ATOM 1357 O O . ASN A 1 176 ? 6.729 -22.128 -26.246 1.00 64.75 176 ASN A O 1
ATOM 1361 N N . ILE A 1 177 ? 7.249 -22.898 -24.200 1.00 57.91 177 ILE A N 1
ATOM 1362 C CA . ILE A 1 177 ? 8.605 -23.275 -24.575 1.00 57.91 177 ILE A CA 1
ATOM 1363 C C . ILE A 1 177 ? 8.432 -24.614 -25.284 1.00 57.91 177 ILE A C 1
A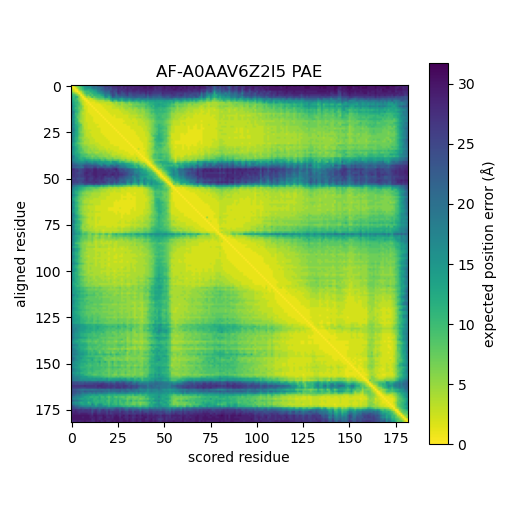TOM 1365 O O . ILE A 1 177 ? 8.360 -25.654 -24.634 1.00 57.91 177 ILE A O 1
ATOM 1369 N N . VAL A 1 178 ? 8.283 -24.608 -26.610 1.00 56.62 178 VAL A N 1
ATOM 1370 C CA . VAL A 1 178 ? 8.495 -25.839 -27.371 1.00 56.62 178 VAL A CA 1
ATOM 1371 C C . VAL A 1 178 ? 9.939 -26.208 -27.064 1.00 56.62 178 VAL A C 1
ATOM 1373 O O . VAL A 1 178 ? 10.857 -25.541 -27.543 1.00 56.62 178 VAL A O 1
ATOM 1376 N N . GLN A 1 179 ? 10.146 -27.188 -26.181 1.00 50.81 179 GLN A N 1
ATOM 1377 C CA . GLN A 1 179 ? 11.447 -27.805 -25.999 1.00 50.81 179 GLN A CA 1
ATOM 1378 C C . GLN A 1 179 ? 11.795 -28.381 -27.362 1.00 50.81 179 GLN A C 1
ATOM 1380 O O . GLN A 1 179 ? 11.331 -29.454 -27.740 1.00 50.81 179 GLN A O 1
ATOM 1385 N N . ARG A 1 180 ? 12.550 -27.619 -28.152 1.00 46.44 180 ARG A N 1
ATOM 1386 C CA . ARG A 1 180 ? 13.202 -28.148 -29.334 1.00 46.44 180 ARG A CA 1
ATOM 1387 C C . ARG A 1 180 ? 14.302 -29.048 -28.776 1.00 46.44 180 ARG A C 1
ATOM 1389 O O . ARG A 1 180 ? 15.412 -28.589 -28.535 1.00 46.44 180 ARG A O 1
ATOM 1396 N N . VAL A 1 181 ? 13.914 -30.278 -28.436 1.00 45.88 181 VAL A N 1
ATOM 1397 C CA . VAL A 1 181 ? 14.826 -31.386 -28.176 1.00 45.88 181 VAL A CA 1
ATOM 1398 C C . VAL A 1 181 ? 15.622 -31.527 -29.466 1.00 45.88 181 VAL A C 1
ATOM 1400 O O . VAL A 1 181 ? 15.072 -31.917 -30.496 1.00 45.88 181 VAL A O 1
ATOM 1403 N N . VAL A 1 182 ? 16.857 -31.038 -29.424 1.00 45.69 182 VAL A N 1
ATOM 1404 C CA . VAL A 1 182 ? 17.897 -31.393 -30.387 1.00 45.69 182 VAL A CA 1
ATOM 1405 C C . VAL A 1 182 ? 18.560 -32.649 -29.854 1.00 45.69 182 VAL A C 1
ATOM 1407 O O . VAL A 1 182 ? 18.822 -32.671 -28.629 1.00 45.69 182 VAL A O 1
#

Solvent-accessible surface area (backbone atoms only — not comparable to full-atom values): 10084 Å² total; per-residue (Å²): 140,79,74,68,79,64,55,59,55,52,53,52,50,52,52,52,52,51,54,52,32,51,51,44,25,53,49,10,51,51,34,30,53,54,17,48,56,53,47,55,67,54,55,76,54,79,81,55,63,92,85,57,64,66,62,60,40,58,50,39,24,51,52,12,49,52,39,28,53,53,23,50,52,48,49,52,26,65,72,66,70,39,69,68,47,43,49,50,52,52,53,53,51,53,53,50,53,54,47,50,51,53,51,51,53,49,51,60,76,41,38,70,57,52,51,52,51,52,37,53,52,43,48,60,51,54,47,39,42,83,76,36,72,68,54,33,52,51,52,36,49,52,19,50,74,68,73,39,40,61,64,90,37,57,70,50,36,55,72,32,80,66,72,81,27,81,88,40,74,63,73,46,55,52,91,69,78,74,78,78,81,123

InterPro domains:
  IPR000301 Tetraspanin, animals [PIRSF002419] (7-177)
  IPR008952 Tetraspanin, EC2 domain superfamily [G3DSA:1.10.1450.10] (108-181)
  IPR008952 Tetraspanin, EC2 domain superfamily [SSF48652] (108-176)
  IPR018499 Tetraspanin/Peripherin [PF00335] (13-178)
  IPR018499 Tetraspanin/Peripherin [PTHR19282] (21-176)

pLDDT: mean 82.94, std 15.64, range [39.53, 97.75]

Secondary structure (DSSP, 8-state):
---THHHHHHHHHHHHHHHHHHHHHHHHHHHHHHHHHHHHHHHTSTTSHHHH--HHHHHHHHHHHHHHHHHHHHHHHHHS--HHHHHHHHHHHHHHHHHHHHHHHHHHHTHHHHHHHHHHHHHHHHTTTTT-HHHHHHHHHHHHHTT--SSSSGGGGGG-TTS--SS---GGG-S-------

Sequence (182 aa):
MMKPESSDKVVCIKAALFFVILFFWVTGVVLICLGASVQMKLSDVSIVVAETSSGAPMVLTIVGMVIFFLSGFGAVAAIKENNFLIKSFTVIMVLVFATEIIVGMSAYSYRDKLHRDVLSRFMKVLNKYGKEKQITRGVDGVQQEFQCCGARNFTDWFNVSSGTFQNSVPISCCRNIVQRVV

Radius of gyration: 23.84 Å; Cα contacts (8 Å, |Δi|>4): 132; chains: 1; bounding box: 55×42×72 Å

Organism: Engystomops pustulosus (NCBI:txid76066)

Mean predicted aligned error: 9.17 Å

Nearest PDB structures (foldseek):
  8esv-assembly1_B  TM=7.453E-01  e=1.968E-06  Homo sapiens
  6wvg-assembly2_B  TM=6.692E-01  e=1.222E-05  Aequorea victoria
  6wvg-assembly1_A  TM=6.879E-01  e=4.677E-05  Aequorea victoria

Foldseek 3Di:
DDDCPVVVVVVVVLVVQLVVLVVLLVVLVVLLVVLVVVVVVVCVVPPPPVPAPPCVSVVSNVVSVVSNVLSVLVNCCSVVVDPVSVVVSVVVVVVVVVVVVVVVVVCVVCVVVVLVVQLVSVLVLLLCAPVDPVSVVVQLCCCQVVLADHSVHVCSNCVRPVPPAPVHGDPSNDPDPPPPPD